Protein AF-A0AAD8IR56-F1 (afdb_monomer_lite)

Structure (mmCIF, N/CA/C/O backbone):
data_AF-A0AAD8IR56-F1
#
_entry.id   AF-A0AAD8IR56-F1
#
loop_
_atom_site.group_PDB
_atom_site.id
_atom_site.type_symbol
_atom_site.label_atom_id
_atom_site.label_alt_id
_atom_site.label_comp_id
_atom_site.label_asym_id
_atom_site.label_entity_id
_atom_site.label_seq_id
_atom_site.pdbx_PDB_ins_code
_atom_site.Cartn_x
_atom_site.Cartn_y
_atom_site.Cartn_z
_atom_site.occupancy
_atom_site.B_iso_or_equiv
_atom_site.auth_seq_id
_atom_site.auth_comp_id
_atom_site.auth_asym_id
_atom_site.auth_atom_id
_atom_site.pdbx_PDB_model_num
ATOM 1 N N . MET A 1 1 ? 1.963 -25.460 25.542 1.00 40.41 1 MET A N 1
ATOM 2 C CA . MET A 1 1 ? 1.716 -24.832 24.229 1.00 40.41 1 MET A CA 1
ATOM 3 C C . MET A 1 1 ? 2.518 -23.544 24.230 1.00 40.41 1 MET A C 1
ATOM 5 O O . MET A 1 1 ? 2.158 -22.654 24.985 1.00 40.41 1 MET A O 1
ATOM 9 N N . SER A 1 2 ? 3.663 -23.485 23.545 1.00 40.28 2 SER A N 1
ATOM 10 C CA . SER A 1 2 ? 4.411 -22.226 23.444 1.00 40.28 2 SER A CA 1
ATOM 11 C C . SER A 1 2 ? 3.593 -21.286 22.565 1.00 40.28 2 SER A C 1
ATOM 13 O O . SER A 1 2 ? 3.341 -21.616 21.403 1.00 40.28 2 SER A O 1
ATOM 15 N N . GLY A 1 3 ? 3.114 -20.176 23.127 1.00 49.88 3 GLY A N 1
ATOM 16 C CA . GLY A 1 3 ? 2.506 -19.115 22.330 1.00 49.88 3 GLY A CA 1
ATOM 17 C C . GLY A 1 3 ? 3.502 -18.714 21.249 1.00 49.88 3 GLY A C 1
ATOM 18 O O . GLY A 1 3 ? 4.671 -18.488 21.554 1.00 49.88 3 GLY A O 1
ATOM 19 N N . LYS A 1 4 ? 3.083 -18.741 19.982 1.00 56.12 4 LYS A N 1
ATOM 20 C CA . LYS A 1 4 ? 3.907 -18.192 18.907 1.00 56.12 4 LYS A CA 1
ATOM 21 C C . LYS A 1 4 ? 4.042 -16.701 19.182 1.00 56.12 4 LYS A C 1
ATOM 23 O O . LYS A 1 4 ? 3.036 -16.002 19.200 1.00 56.12 4 LYS A O 1
ATOM 28 N N . GLU A 1 5 ? 5.270 -16.266 19.417 1.00 62.72 5 GLU A N 1
ATOM 29 C CA . GLU A 1 5 ? 5.626 -14.856 19.466 1.00 62.72 5 GLU A CA 1
ATOM 30 C C . GLU A 1 5 ? 5.229 -14.227 18.122 1.00 62.72 5 GLU A C 1
ATOM 32 O O . GLU A 1 5 ? 5.623 -14.715 17.057 1.00 62.72 5 GLU A O 1
ATOM 37 N N . SER A 1 6 ? 4.372 -13.211 18.173 1.00 75.12 6 SER A N 1
ATOM 38 C CA . SER A 1 6 ? 3.959 -12.442 17.002 1.00 75.12 6 SER A CA 1
ATOM 39 C C . SER A 1 6 ? 4.796 -11.173 16.960 1.00 75.12 6 SER A C 1
ATOM 41 O O . SER A 1 6 ? 4.936 -10.489 17.976 1.00 75.12 6 SER A O 1
ATOM 43 N N . ARG A 1 7 ? 5.376 -10.876 15.795 1.00 82.62 7 ARG A N 1
ATOM 44 C CA . ARG A 1 7 ? 6.194 -9.683 15.575 1.00 82.62 7 ARG A CA 1
ATOM 45 C C . ARG A 1 7 ? 5.667 -8.921 14.376 1.00 82.62 7 ARG A C 1
ATOM 47 O O . ARG A 1 7 ? 5.512 -9.500 13.305 1.00 82.62 7 ARG A O 1
ATOM 54 N N . ILE A 1 8 ? 5.416 -7.632 14.561 1.00 86.88 8 ILE A N 1
ATOM 55 C CA . ILE A 1 8 ? 5.061 -6.710 13.480 1.00 86.88 8 ILE A CA 1
ATOM 56 C C . ILE A 1 8 ? 6.217 -5.735 13.325 1.00 86.88 8 ILE A C 1
ATOM 58 O O . ILE A 1 8 ? 6.676 -5.165 14.312 1.00 86.88 8 ILE A O 1
ATOM 62 N N . ARG A 1 9 ? 6.690 -5.536 12.096 1.00 88.06 9 ARG A N 1
ATOM 63 C CA . ARG A 1 9 ? 7.788 -4.613 11.806 1.00 88.06 9 ARG A CA 1
ATOM 64 C C . ARG A 1 9 ? 7.308 -3.508 10.888 1.00 88.06 9 ARG A C 1
ATOM 66 O O . ARG A 1 9 ? 6.635 -3.772 9.897 1.00 88.06 9 ARG A O 1
ATOM 73 N N . ILE A 1 10 ? 7.693 -2.280 11.191 1.00 88.19 10 ILE A N 1
ATOM 74 C CA . ILE A 1 10 ? 7.470 -1.122 10.330 1.00 88.19 10 ILE A CA 1
ATOM 75 C C . ILE A 1 10 ? 8.830 -0.518 10.014 1.00 88.19 10 ILE A C 1
ATOM 77 O O . ILE A 1 10 ? 9.585 -0.181 10.925 1.00 88.19 10 ILE A O 1
ATOM 81 N N . VAL A 1 11 ? 9.147 -0.388 8.730 1.00 88.56 11 VAL A N 1
ATOM 82 C CA . VAL A 1 11 ? 10.313 0.367 8.272 1.00 88.56 11 VAL A CA 1
ATOM 83 C C . VAL A 1 11 ? 9.907 1.804 8.055 1.00 88.56 11 VAL A C 1
ATOM 85 O O . VAL A 1 11 ? 8.899 2.096 7.417 1.00 88.56 11 VAL A O 1
ATOM 88 N N . ILE A 1 12 ? 10.735 2.689 8.578 1.00 87.56 12 ILE A N 1
ATOM 89 C CA . ILE A 1 12 ? 10.621 4.124 8.437 1.00 87.56 12 ILE A CA 1
ATOM 90 C C . ILE A 1 12 ? 11.802 4.575 7.590 1.00 87.56 12 ILE A C 1
ATOM 92 O O . ILE A 1 12 ? 12.955 4.371 7.982 1.00 87.56 12 ILE A O 1
ATOM 96 N N . ARG A 1 13 ? 11.517 5.167 6.434 1.00 86.12 13 ARG A N 1
ATOM 97 C CA . ARG A 1 13 ? 12.510 5.843 5.598 1.00 86.12 13 ARG A CA 1
ATOM 98 C C . ARG A 1 13 ? 12.598 7.291 6.049 1.00 86.12 13 ARG A C 1
ATOM 100 O O . ARG A 1 13 ? 11.575 7.964 6.089 1.00 86.12 13 ARG A O 1
ATOM 107 N N . THR A 1 14 ? 13.800 7.763 6.353 1.00 82.06 14 THR A N 1
ATOM 108 C CA . THR A 1 14 ? 14.057 9.167 6.689 1.00 82.06 14 THR A CA 1
ATOM 109 C C . THR A 1 14 ? 15.030 9.775 5.697 1.00 82.06 14 THR A C 1
ATOM 111 O O . THR A 1 14 ? 16.047 9.166 5.353 1.00 82.06 14 THR A O 1
ATOM 114 N N . GLU A 1 15 ? 14.720 10.975 5.220 1.00 79.12 15 GLU A N 1
ATOM 115 C CA . GLU A 1 15 ? 15.614 11.739 4.350 1.00 79.12 15 GLU A CA 1
ATOM 116 C C . GLU A 1 15 ? 16.591 12.585 5.179 1.00 79.12 15 GLU A C 1
ATOM 118 O O . GLU A 1 15 ? 16.172 13.352 6.050 1.00 79.12 15 GLU A O 1
ATOM 123 N N . HIS A 1 16 ? 17.887 12.452 4.885 1.00 73.19 16 HIS A N 1
ATOM 124 C CA . HIS A 1 16 ? 18.973 13.265 5.436 1.00 73.19 16 HIS A CA 1
ATOM 125 C C . HIS A 1 16 ? 19.695 14.060 4.340 1.00 73.19 16 HIS A C 1
ATOM 127 O O . HIS A 1 16 ? 19.638 13.689 3.164 1.00 73.19 16 HIS A O 1
ATOM 133 N N . ASP A 1 17 ? 20.394 15.115 4.784 1.00 64.81 17 ASP A N 1
ATOM 134 C CA . ASP A 1 17 ? 21.061 16.160 3.997 1.00 64.81 17 ASP A CA 1
ATOM 135 C C . ASP A 1 17 ? 21.668 15.718 2.659 1.00 64.81 17 ASP A C 1
ATOM 137 O O . ASP A 1 17 ? 22.257 14.639 2.515 1.00 64.81 17 ASP A O 1
ATOM 141 N N . GLU A 1 18 ? 21.587 16.642 1.702 1.00 61.00 18 GLU A N 1
ATOM 142 C CA . GLU A 1 18 ? 22.153 16.519 0.368 1.00 61.00 18 GLU A CA 1
ATOM 143 C C . GLU A 1 18 ? 23.671 16.310 0.426 1.00 61.00 18 GLU A C 1
ATOM 145 O O . GLU A 1 18 ? 24.446 17.146 0.894 1.00 61.00 18 GLU A O 1
ATOM 150 N N . VAL A 1 19 ? 24.123 15.167 -0.082 1.00 61.62 19 VAL A N 1
ATOM 151 C CA . VAL A 1 19 ? 25.541 14.916 -0.310 1.00 61.62 19 VAL A CA 1
ATOM 152 C C . VAL A 1 19 ? 25.908 1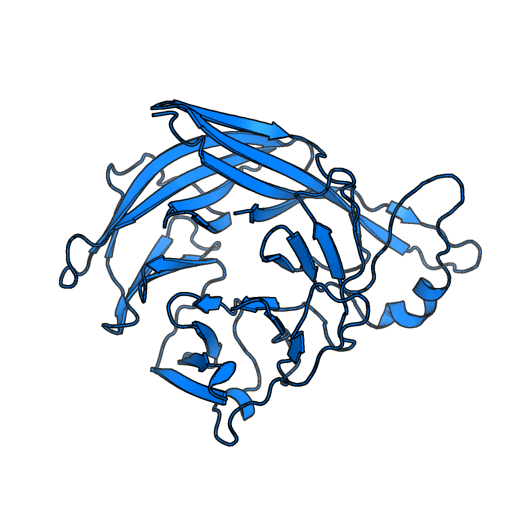5.576 -1.635 1.00 61.62 19 VAL A C 1
ATOM 154 O O . VAL A 1 19 ? 25.672 15.002 -2.699 1.00 61.62 19 VAL A O 1
ATOM 157 N N . GLU A 1 20 ? 26.493 16.774 -1.577 1.00 57.41 20 GLU A N 1
ATOM 158 C CA . GLU A 1 20 ? 27.114 17.390 -2.751 1.00 57.41 20 GLU A CA 1
ATOM 159 C C . GLU A 1 20 ? 28.309 16.536 -3.198 1.00 57.41 20 GLU A C 1
ATOM 161 O O . GLU A 1 20 ? 29.250 16.284 -2.433 1.00 57.41 20 GLU A O 1
ATOM 166 N N . ARG A 1 21 ? 28.298 16.096 -4.459 1.00 60.19 21 ARG A N 1
ATOM 167 C CA . ARG A 1 21 ? 29.466 15.480 -5.091 1.00 60.19 21 ARG A CA 1
ATOM 168 C C . ARG A 1 21 ? 29.919 16.330 -6.270 1.00 60.19 21 ARG A C 1
ATOM 170 O O . ARG A 1 21 ? 29.157 16.564 -7.205 1.00 60.19 21 ARG A O 1
ATOM 177 N N . HIS A 1 22 ? 31.176 16.758 -6.212 1.00 52.16 22 HIS A N 1
ATOM 178 C CA . HIS A 1 22 ? 31.893 17.296 -7.360 1.00 52.16 22 HIS A CA 1
ATOM 179 C C . HIS A 1 22 ? 32.464 16.126 -8.160 1.00 52.16 22 HIS A C 1
ATOM 181 O O . HIS A 1 22 ? 33.214 15.314 -7.613 1.00 52.16 22 HIS A O 1
ATOM 187 N N . ASP A 1 23 ? 32.085 16.022 -9.429 1.00 55.09 23 ASP A N 1
ATOM 188 C CA . ASP A 1 23 ? 32.802 15.173 -10.373 1.00 55.09 23 ASP A CA 1
ATOM 189 C C . ASP A 1 23 ? 34.013 15.956 -10.896 1.00 55.09 23 ASP A C 1
ATOM 191 O O . ASP A 1 23 ? 33.913 17.143 -11.194 1.00 55.09 23 ASP A O 1
ATOM 195 N N . GLU A 1 24 ? 35.172 15.301 -10.979 1.00 51.94 24 GLU A N 1
ATOM 196 C CA . GLU A 1 24 ? 36.441 15.946 -11.362 1.00 51.94 24 GLU A CA 1
ATOM 197 C C . GLU A 1 24 ? 36.443 16.464 -12.817 1.00 51.94 24 GLU A C 1
ATOM 199 O O . GLU A 1 24 ? 37.258 17.321 -13.150 1.00 51.94 24 GLU A O 1
ATOM 204 N N . ASP A 1 25 ? 35.494 16.007 -13.645 1.00 54.00 25 ASP A N 1
ATOM 205 C CA . ASP A 1 25 ? 35.391 16.306 -15.082 1.00 54.00 25 ASP A CA 1
ATOM 206 C C . ASP A 1 25 ? 34.089 17.041 -15.484 1.00 54.00 25 ASP A C 1
ATOM 208 O O . ASP A 1 25 ? 33.863 17.294 -16.669 1.00 54.00 25 ASP A O 1
ATOM 212 N N . ASP A 1 26 ? 33.208 17.373 -14.534 1.00 54.62 26 ASP A N 1
ATOM 213 C CA . ASP A 1 26 ? 31.877 17.938 -14.801 1.00 54.62 26 ASP A CA 1
ATOM 214 C C . ASP A 1 26 ? 31.599 19.080 -13.806 1.00 54.62 26 ASP A C 1
ATOM 216 O O . ASP A 1 26 ? 31.452 18.851 -12.606 1.00 54.62 26 ASP A O 1
ATOM 220 N N . GLU A 1 27 ? 31.541 20.328 -14.292 1.00 54.06 27 GLU A N 1
ATOM 221 C CA . GLU A 1 27 ? 31.259 21.517 -13.464 1.00 54.06 27 GLU A CA 1
ATOM 222 C C . GLU A 1 27 ? 29.846 21.494 -12.842 1.00 54.06 27 GLU A C 1
ATOM 224 O O . GLU A 1 27 ? 29.519 22.345 -12.008 1.00 54.06 27 GLU A O 1
ATOM 229 N N . SER A 1 28 ? 28.991 20.531 -13.212 1.00 57.22 28 SER A N 1
ATOM 230 C CA . SER A 1 28 ? 27.668 20.385 -12.613 1.00 57.22 28 SER A CA 1
ATOM 231 C C . SER A 1 28 ? 27.735 19.741 -11.221 1.00 57.22 28 SER A C 1
ATOM 233 O O . SER A 1 28 ? 28.135 18.590 -11.038 1.00 57.22 28 SER A O 1
ATOM 235 N N . LYS A 1 29 ? 27.293 20.494 -10.205 1.00 59.38 29 LYS A N 1
ATOM 236 C CA . LYS A 1 29 ? 27.032 19.956 -8.865 1.00 59.38 29 LYS A CA 1
ATOM 237 C C . LYS A 1 29 ? 25.971 18.858 -8.951 1.00 59.38 29 LYS A C 1
ATOM 239 O O . LYS A 1 29 ? 24.898 19.071 -9.517 1.00 59.38 29 LYS A O 1
ATOM 244 N N . LYS A 1 30 ? 26.265 17.686 -8.382 1.00 63.31 30 LYS A N 1
ATOM 245 C CA . LYS A 1 30 ? 25.303 16.583 -8.257 1.00 63.31 30 LYS A CA 1
ATOM 246 C C . LYS A 1 30 ? 24.891 16.456 -6.796 1.00 63.31 30 LYS A C 1
ATOM 248 O O . LYS A 1 30 ? 25.713 16.113 -5.950 1.00 63.31 30 LYS A O 1
ATOM 253 N N . GLU A 1 31 ? 23.622 16.737 -6.532 1.00 66.06 31 GLU A N 1
ATOM 254 C CA . GLU A 1 31 ? 22.983 16.568 -5.227 1.00 66.06 31 GLU A CA 1
ATOM 255 C C . GLU A 1 31 ? 22.433 15.142 -5.109 1.00 66.06 31 GLU A C 1
ATOM 257 O O . GLU A 1 31 ? 21.806 14.613 -6.034 1.00 66.06 31 GLU A O 1
ATOM 262 N N . PHE A 1 32 ? 22.708 14.495 -3.978 1.00 70.25 32 PHE A N 1
ATOM 263 C CA . PHE A 1 32 ? 22.186 13.172 -3.648 1.00 70.25 32 PHE A CA 1
ATOM 264 C C . PHE A 1 32 ? 21.499 13.213 -2.294 1.00 70.25 32 PHE A C 1
ATOM 266 O O . PHE A 1 32 ? 22.079 13.693 -1.326 1.00 70.25 32 PHE A O 1
ATOM 273 N N . ARG A 1 33 ? 20.320 12.608 -2.200 1.00 73.50 33 ARG A N 1
ATOM 274 C CA . ARG A 1 33 ? 19.626 12.381 -0.934 1.00 73.50 33 ARG A CA 1
ATOM 275 C C . ARG A 1 33 ? 20.119 11.088 -0.308 1.00 73.50 33 ARG A C 1
ATOM 277 O O . ARG A 1 33 ? 20.229 10.059 -0.991 1.00 73.50 33 ARG A O 1
ATOM 284 N N . ARG A 1 34 ? 20.418 11.130 0.990 1.00 77.56 34 ARG A N 1
ATOM 285 C CA . ARG A 1 34 ? 20.718 9.930 1.772 1.00 77.56 34 ARG A CA 1
ATOM 286 C C . ARG A 1 34 ? 19.476 9.506 2.533 1.00 77.56 34 ARG A C 1
ATOM 288 O O . ARG A 1 34 ? 19.013 10.225 3.410 1.00 77.56 34 ARG A O 1
ATOM 295 N N . TYR A 1 35 ? 19.004 8.303 2.240 1.00 80.75 35 TYR A N 1
ATOM 296 C CA . TYR A 1 35 ? 17.926 7.683 2.989 1.00 80.75 35 TYR A CA 1
ATOM 297 C C . TYR A 1 35 ? 18.487 6.778 4.080 1.00 80.75 35 TYR A C 1
ATOM 299 O O . TYR A 1 35 ? 19.279 5.863 3.814 1.00 80.75 35 TYR A O 1
ATOM 307 N N . GLU A 1 36 ? 18.062 7.054 5.304 1.00 84.88 36 GLU A N 1
ATOM 308 C CA . GLU A 1 36 ? 18.263 6.211 6.474 1.00 84.88 36 GLU A CA 1
ATOM 309 C C . GLU A 1 36 ? 17.001 5.392 6.737 1.00 84.88 36 GLU A C 1
ATOM 311 O O . GLU A 1 36 ? 15.886 5.797 6.405 1.00 84.88 36 GLU A O 1
ATOM 316 N N . PHE A 1 37 ? 17.191 4.196 7.286 1.00 86.75 37 PHE A N 1
ATOM 317 C CA . PHE A 1 37 ? 16.110 3.247 7.506 1.00 86.75 37 PHE A CA 1
ATOM 318 C C . PHE A 1 37 ? 16.106 2.824 8.963 1.00 86.75 37 PHE A C 1
ATOM 320 O O . PHE A 1 37 ? 17.066 2.228 9.465 1.00 86.75 37 PHE A O 1
ATOM 327 N N . HIS A 1 38 ? 14.996 3.103 9.626 1.00 88.25 38 HIS A N 1
ATOM 328 C CA . HIS A 1 38 ? 14.749 2.703 11.003 1.00 88.25 38 HIS A CA 1
ATOM 329 C C . HIS A 1 38 ? 13.676 1.626 11.007 1.00 88.25 38 HIS A C 1
ATOM 331 O O . HIS A 1 38 ? 12.787 1.631 10.161 1.00 88.25 38 HIS A O 1
ATOM 337 N N . MET A 1 39 ? 13.758 0.693 11.943 1.00 89.31 39 MET A N 1
ATOM 338 C CA . MET A 1 39 ? 12.742 -0.339 12.116 1.00 89.31 39 MET A CA 1
ATOM 339 C C . MET A 1 39 ? 12.092 -0.178 13.479 1.00 89.31 39 MET A C 1
ATOM 341 O O . MET A 1 39 ? 12.784 -0.107 14.492 1.00 89.31 39 MET A O 1
ATOM 345 N N . VAL A 1 40 ? 10.767 -0.156 13.496 1.00 89.31 40 VAL A N 1
ATOM 346 C CA . VAL A 1 40 ? 9.965 -0.287 14.708 1.00 89.31 40 VAL A CA 1
ATOM 347 C C . VAL A 1 40 ? 9.436 -1.713 14.756 1.00 89.31 40 VAL A C 1
ATOM 349 O O . VAL A 1 40 ? 8.720 -2.131 13.846 1.00 89.31 40 VAL A O 1
ATOM 352 N N . GLU A 1 41 ? 9.824 -2.471 15.778 1.00 89.50 41 GLU A N 1
ATOM 353 C CA . GLU A 1 41 ? 9.345 -3.833 16.025 1.00 89.50 41 GLU A CA 1
ATOM 354 C C . GLU A 1 41 ? 8.353 -3.815 17.195 1.00 89.50 41 GLU A C 1
ATOM 356 O O . GLU A 1 41 ? 8.692 -3.374 18.291 1.00 89.50 41 GLU A O 1
ATOM 361 N N . PHE A 1 42 ? 7.133 -4.297 16.956 1.00 88.38 42 PHE A N 1
ATOM 362 C CA . PHE A 1 42 ? 6.140 -4.580 17.991 1.00 88.38 42 PHE A CA 1
ATOM 363 C C . PHE A 1 42 ? 6.196 -6.068 18.317 1.00 88.38 42 PHE A C 1
ATOM 365 O O . PHE A 1 42 ? 5.945 -6.901 17.436 1.00 88.38 42 PHE A O 1
ATOM 372 N N . LYS A 1 43 ? 6.524 -6.399 19.565 1.00 87.19 43 LYS A N 1
ATOM 373 C CA . LYS A 1 43 ? 6.555 -7.769 20.086 1.00 87.19 43 LYS A CA 1
ATOM 374 C C . LYS A 1 43 ? 5.367 -7.985 21.007 1.00 87.19 43 LYS A C 1
ATOM 376 O O . LYS A 1 43 ? 5.197 -7.251 21.978 1.00 87.19 43 LYS A O 1
ATOM 381 N N . GLU A 1 44 ? 4.565 -9.002 20.717 1.00 82.94 44 GLU A N 1
ATOM 382 C CA . GLU A 1 44 ? 3.486 -9.433 21.607 1.00 82.94 44 GLU A CA 1
ATOM 383 C C . GLU A 1 44 ? 3.971 -10.590 22.497 1.00 82.94 44 GLU A C 1
ATOM 385 O O . GLU A 1 44 ? 4.191 -11.709 22.024 1.00 82.94 44 GLU A O 1
ATOM 390 N N . GLU A 1 45 ? 4.092 -10.333 23.802 1.00 77.00 45 GLU A N 1
ATOM 391 C CA . GLU A 1 45 ? 4.375 -11.332 24.837 1.00 77.00 45 GLU A CA 1
ATOM 392 C C . GLU A 1 45 ? 3.185 -11.445 25.806 1.00 77.00 45 GLU A C 1
ATOM 394 O O . GLU A 1 45 ? 3.074 -10.751 26.821 1.00 77.00 45 GLU A O 1
ATOM 399 N N . GLY A 1 46 ? 2.256 -12.350 25.487 1.00 77.44 46 GLY A N 1
ATOM 400 C CA . GLY A 1 46 ? 1.028 -12.529 26.264 1.00 77.44 46 GLY A CA 1
ATOM 401 C C . GLY A 1 46 ? 0.084 -11.336 26.106 1.00 77.44 46 GLY A C 1
ATOM 402 O O . GLY A 1 46 ? -0.432 -11.107 25.019 1.00 77.44 46 GLY A O 1
ATOM 403 N N . GLU A 1 47 ? -0.161 -10.602 27.194 1.00 72.56 47 GLU A N 1
ATOM 404 C CA . GLU A 1 47 ? -0.984 -9.378 27.195 1.00 72.56 47 GLU A CA 1
ATOM 405 C C . GLU A 1 47 ? -0.147 -8.093 27.074 1.00 72.56 47 GLU A C 1
ATOM 407 O O . GLU A 1 47 ? -0.701 -6.994 27.073 1.00 72.56 47 GLU A O 1
ATOM 412 N N . ARG A 1 48 ? 1.186 -8.204 27.007 1.00 76.62 48 ARG A N 1
ATOM 413 C CA . ARG A 1 48 ? 2.078 -7.053 26.853 1.00 76.62 48 ARG A CA 1
ATOM 414 C C . ARG A 1 48 ? 2.518 -6.919 25.405 1.00 76.62 48 ARG A C 1
ATOM 416 O O . ARG A 1 48 ? 2.913 -7.897 24.778 1.00 76.62 48 ARG A O 1
ATOM 423 N N . GLU A 1 49 ? 2.469 -5.690 24.910 1.00 84.50 49 GLU A N 1
ATOM 424 C CA . GLU A 1 49 ? 3.068 -5.305 23.640 1.00 84.50 49 GLU A CA 1
ATOM 425 C C . GLU A 1 49 ? 4.255 -4.390 23.942 1.00 84.50 49 GLU A C 1
ATOM 427 O O . GLU A 1 49 ? 4.088 -3.331 24.551 1.00 84.50 49 GLU A O 1
ATOM 432 N N . GLU A 1 50 ? 5.451 -4.818 23.555 1.00 87.38 50 GLU A N 1
ATOM 433 C CA . GLU A 1 50 ? 6.669 -4.017 23.660 1.00 87.38 50 GLU A CA 1
ATOM 434 C C . GLU A 1 50 ? 7.030 -3.458 22.285 1.00 87.38 50 GLU A C 1
ATOM 436 O O . GLU A 1 50 ? 6.959 -4.164 21.278 1.00 87.38 50 GLU A O 1
ATOM 441 N N . MET A 1 51 ? 7.409 -2.179 22.245 1.00 89.50 51 MET A N 1
ATOM 442 C CA . MET A 1 51 ? 7.874 -1.518 21.031 1.00 89.50 51 MET A CA 1
ATOM 443 C C . MET A 1 51 ? 9.372 -1.233 21.137 1.00 89.50 51 MET A C 1
ATOM 445 O O . MET A 1 51 ? 9.821 -0.528 22.043 1.00 89.50 51 MET A O 1
ATOM 449 N N . GLU A 1 52 ? 10.138 -1.726 20.170 1.00 90.56 52 GLU A N 1
ATOM 450 C CA . GLU A 1 52 ? 11.571 -1.474 20.047 1.00 90.56 52 GLU A CA 1
ATOM 451 C C . GLU A 1 52 ? 11.873 -0.671 18.780 1.00 90.56 52 GLU A C 1
ATOM 453 O O . GLU A 1 52 ? 11.383 -0.981 17.695 1.00 90.56 52 GLU A O 1
ATOM 458 N N . LEU A 1 53 ? 12.711 0.364 18.913 1.00 89.44 53 LEU A N 1
ATOM 459 C CA . LEU A 1 53 ? 13.236 1.127 17.783 1.00 89.44 53 LEU A CA 1
ATOM 460 C C . LEU A 1 53 ? 14.677 0.705 17.486 1.00 89.44 53 LEU A C 1
ATOM 462 O O . LEU A 1 53 ? 15.581 0.905 18.301 1.00 89.44 53 LEU A O 1
ATOM 466 N N . HIS A 1 54 ? 14.909 0.244 16.265 1.00 89.06 54 HIS A N 1
ATOM 467 C CA . HIS A 1 54 ? 16.229 -0.033 15.718 1.00 89.06 54 HIS A CA 1
ATOM 468 C C . HIS A 1 54 ? 16.598 1.069 14.724 1.00 89.06 54 HIS A C 1
ATOM 470 O O . HIS A 1 54 ? 16.108 1.098 13.593 1.00 89.06 54 HIS A O 1
ATOM 476 N N . LYS A 1 55 ? 17.454 2.000 15.154 1.00 85.50 55 LYS A N 1
ATOM 477 C CA . LYS A 1 55 ? 17.922 3.099 14.301 1.00 85.50 55 LYS A CA 1
ATOM 478 C C . LYS A 1 55 ? 18.952 2.610 13.296 1.00 85.50 55 LYS A C 1
ATOM 480 O O . LYS A 1 55 ? 19.833 1.838 13.675 1.00 85.50 55 LYS A O 1
ATOM 485 N N . ASN A 1 56 ? 18.885 3.112 12.063 1.00 82.62 56 ASN A N 1
ATOM 486 C CA . ASN A 1 56 ? 19.857 2.793 11.009 1.00 82.62 56 ASN A CA 1
ATOM 487 C C . ASN A 1 56 ? 20.091 1.289 10.857 1.00 82.62 56 ASN A C 1
ATOM 489 O O . ASN A 1 56 ? 21.219 0.815 10.722 1.00 82.62 56 ASN A O 1
ATOM 493 N N . TRP A 1 57 ? 18.992 0.541 10.942 1.00 82.19 57 TRP A N 1
ATOM 494 C CA . TRP A 1 57 ? 19.005 -0.912 11.004 1.00 82.19 57 TRP A CA 1
ATOM 495 C C . TRP A 1 57 ? 19.332 -1.551 9.650 1.00 82.19 57 TRP A C 1
ATOM 497 O O . TRP A 1 57 ? 19.858 -2.659 9.615 1.00 82.19 57 TRP A O 1
ATOM 507 N N . LEU A 1 58 ? 19.089 -0.839 8.544 1.00 81.88 58 LEU A N 1
ATOM 508 C CA . LEU A 1 58 ? 19.482 -1.266 7.200 1.00 81.88 58 LEU A CA 1
ATOM 509 C C . LEU A 1 58 ? 20.587 -0.371 6.633 1.00 81.88 58 LEU A C 1
ATOM 511 O O . LEU A 1 58 ? 20.685 0.805 6.999 1.00 81.88 58 LEU A O 1
ATOM 515 N N . PRO A 1 59 ? 21.400 -0.890 5.693 1.00 80.88 59 PRO A N 1
ATOM 516 C CA . PRO A 1 59 ? 22.358 -0.068 4.970 1.00 80.88 59 PRO A CA 1
ATOM 517 C C . PRO A 1 59 ? 21.664 1.152 4.334 1.00 80.88 59 PRO A C 1
ATOM 519 O O . PRO A 1 59 ? 20.597 0.985 3.737 1.00 80.88 59 PRO A O 1
ATOM 522 N N . PRO A 1 60 ? 22.253 2.359 4.401 1.00 78.00 60 PRO A N 1
ATOM 523 C CA . PRO A 1 60 ? 21.648 3.544 3.809 1.00 78.00 60 PRO A CA 1
ATOM 524 C C . PRO A 1 60 ? 21.616 3.441 2.282 1.00 78.00 60 PRO A C 1
ATOM 526 O O . PRO A 1 60 ? 22.482 2.806 1.665 1.00 78.00 60 PRO A O 1
ATOM 529 N N . LEU A 1 61 ? 20.641 4.112 1.677 1.00 76.25 61 LEU A N 1
ATOM 530 C CA . LEU A 1 61 ? 20.467 4.178 0.229 1.00 76.25 61 LEU A CA 1
ATOM 531 C C . LEU A 1 61 ? 20.721 5.609 -0.248 1.00 76.25 61 LEU A C 1
ATOM 533 O O . LEU A 1 61 ? 20.189 6.555 0.325 1.00 76.25 61 LEU A O 1
ATOM 537 N N . LEU A 1 62 ? 21.528 5.771 -1.297 1.00 71.94 62 LEU A N 1
ATOM 538 C CA . LEU A 1 62 ? 21.695 7.061 -1.968 1.00 71.94 62 LEU A CA 1
ATOM 539 C C . LEU A 1 62 ? 20.796 7.114 -3.203 1.00 71.94 62 LEU A C 1
ATOM 541 O O . LEU A 1 62 ? 20.878 6.225 -4.055 1.00 71.94 62 LEU A O 1
ATOM 545 N N . SER A 1 63 ? 19.987 8.168 -3.313 1.00 68.31 63 SER A N 1
ATOM 546 C CA . SER A 1 63 ? 19.177 8.461 -4.501 1.00 68.31 63 SER A CA 1
ATOM 547 C C . SER A 1 63 ? 19.454 9.866 -5.015 1.00 68.31 63 SER A C 1
ATOM 549 O O . SER A 1 63 ? 19.804 10.762 -4.253 1.00 68.31 63 SER A O 1
ATOM 551 N N . ARG A 1 64 ? 19.302 10.059 -6.325 1.00 61.56 64 ARG A N 1
ATOM 552 C CA . ARG A 1 64 ? 19.502 11.355 -6.989 1.00 61.56 64 ARG A CA 1
ATOM 553 C C . ARG A 1 64 ? 18.191 12.072 -7.316 1.00 61.56 64 ARG A C 1
ATOM 555 O O . ARG A 1 64 ? 18.193 13.280 -7.502 1.00 61.56 64 ARG A O 1
ATOM 562 N N . THR A 1 65 ? 17.080 11.354 -7.428 1.00 57.41 65 THR A N 1
ATOM 563 C CA . THR A 1 65 ? 15.804 11.918 -7.887 1.00 57.41 65 THR A CA 1
ATOM 564 C C . THR A 1 65 ? 14.651 11.315 -7.095 1.00 57.41 65 THR A C 1
ATOM 566 O O . THR A 1 65 ? 14.748 10.143 -6.750 1.00 57.41 65 THR A O 1
ATOM 569 N N . ALA A 1 66 ? 13.651 12.170 -6.818 1.00 57.00 66 ALA A N 1
ATOM 570 C CA . ALA A 1 66 ? 12.324 12.006 -6.194 1.00 57.00 66 ALA A CA 1
ATOM 571 C C . ALA A 1 66 ? 11.979 10.698 -5.454 1.00 57.00 66 ALA A C 1
ATOM 573 O O . ALA A 1 66 ? 12.361 9.597 -5.839 1.00 57.00 66 ALA A O 1
ATOM 574 N N . ASP A 1 67 ? 11.143 10.832 -4.429 1.00 64.06 67 ASP A N 1
ATOM 575 C CA . ASP A 1 67 ? 10.742 9.764 -3.518 1.00 64.06 67 ASP A CA 1
ATOM 576 C C . ASP A 1 67 ? 10.158 8.554 -4.268 1.00 64.06 67 ASP A C 1
ATOM 578 O O . ASP A 1 67 ? 9.039 8.562 -4.778 1.00 64.06 67 ASP A O 1
ATOM 582 N N . GLY A 1 68 ? 10.962 7.492 -4.390 1.00 72.12 68 GLY A N 1
ATOM 583 C CA . GLY A 1 68 ? 10.504 6.213 -4.931 1.00 72.12 68 GLY A CA 1
ATOM 584 C C . GLY A 1 68 ? 9.438 5.601 -4.022 1.00 72.12 68 GLY A C 1
ATOM 585 O O . GLY A 1 68 ? 9.444 5.833 -2.811 1.00 72.12 68 GLY A O 1
ATOM 586 N N . VAL A 1 69 ? 8.552 4.777 -4.573 1.00 80.56 69 VAL A N 1
ATOM 587 C CA . VAL A 1 69 ? 7.532 4.080 -3.782 1.00 80.56 69 VAL A CA 1
ATOM 588 C C . VAL A 1 69 ? 8.161 2.877 -3.092 1.00 80.56 69 VAL A C 1
ATOM 590 O O . VAL A 1 69 ? 8.879 2.091 -3.718 1.00 80.56 69 VAL A O 1
ATOM 593 N N . MET A 1 70 ? 7.885 2.749 -1.796 1.00 85.75 70 MET A N 1
ATOM 594 C CA . MET A 1 70 ? 8.358 1.664 -0.947 1.00 85.75 70 MET A CA 1
ATOM 595 C C . MET A 1 70 ? 7.215 0.674 -0.698 1.00 85.75 70 MET A C 1
ATOM 597 O O . MET A 1 70 ? 6.115 1.073 -0.331 1.00 85.75 70 MET A O 1
ATOM 601 N N . PHE A 1 71 ? 7.457 -0.617 -0.917 1.00 86.19 71 PHE A N 1
ATOM 602 C CA . PHE A 1 71 ? 6.478 -1.684 -0.670 1.00 86.19 71 PHE A CA 1
ATOM 603 C C . PHE A 1 71 ? 7.175 -2.977 -0.227 1.00 86.19 71 PHE A C 1
ATOM 605 O O . PHE A 1 71 ? 8.364 -3.192 -0.484 1.00 86.19 71 PHE A O 1
ATOM 612 N N . SER A 1 72 ? 6.431 -3.855 0.443 1.00 87.94 72 SER A N 1
ATOM 613 C CA . SER A 1 72 ? 6.879 -5.187 0.841 1.00 87.94 72 SER A CA 1
ATOM 614 C C . SER A 1 72 ? 6.299 -6.232 -0.109 1.00 87.94 72 SER A C 1
ATOM 616 O O . SER A 1 72 ? 5.161 -6.132 -0.571 1.00 87.94 72 SER A O 1
ATOM 618 N N . LEU A 1 73 ? 7.107 -7.237 -0.440 1.00 88.31 73 LEU A N 1
ATOM 619 C CA . LEU A 1 73 ? 6.661 -8.408 -1.183 1.00 88.31 73 LEU A CA 1
ATOM 620 C C . LEU A 1 73 ? 7.408 -9.637 -0.666 1.00 88.31 73 LEU A C 1
ATOM 622 O O . LEU A 1 73 ? 8.621 -9.787 -0.867 1.00 88.31 73 LEU A O 1
ATOM 626 N N . GLY A 1 74 ? 6.664 -10.521 -0.000 1.00 86.94 74 GLY A N 1
ATOM 627 C CA . GLY A 1 74 ? 7.240 -11.631 0.754 1.00 86.94 74 GLY A CA 1
ATOM 628 C C . GLY A 1 74 ? 8.255 -11.119 1.777 1.00 86.94 74 GLY A C 1
ATOM 629 O O . GLY A 1 74 ? 8.062 -10.081 2.398 1.00 86.94 74 GLY A O 1
ATOM 630 N N . GLU A 1 75 ? 9.388 -11.804 1.883 1.00 88.19 75 GLU A N 1
ATOM 631 C CA . GLU A 1 75 ? 10.468 -11.472 2.824 1.00 88.19 75 GLU A CA 1
ATOM 632 C C . GLU A 1 75 ? 11.375 -10.319 2.352 1.00 88.19 75 GLU A C 1
ATOM 634 O O . GLU A 1 75 ? 12.486 -10.139 2.855 1.00 88.19 75 GLU A O 1
ATOM 639 N N . SER A 1 76 ? 10.976 -9.577 1.318 1.00 89.81 76 SER A N 1
ATOM 640 C CA . SER A 1 76 ? 11.795 -8.520 0.727 1.00 89.81 76 SER A CA 1
ATOM 641 C C . SER A 1 76 ? 11.080 -7.179 0.734 1.00 89.81 76 SER A C 1
ATOM 643 O O . SER A 1 76 ? 9.884 -7.082 0.460 1.00 89.81 76 SER A O 1
ATOM 645 N N . MET A 1 77 ? 11.853 -6.133 0.999 1.00 90.12 77 MET A N 1
ATOM 646 C CA . MET A 1 77 ? 11.441 -4.750 0.803 1.00 90.12 77 MET A CA 1
ATOM 647 C C . MET A 1 77 ? 11.953 -4.265 -0.550 1.00 90.12 77 MET A C 1
ATOM 649 O O . MET A 1 77 ? 13.083 -4.569 -0.941 1.00 90.12 77 MET A O 1
ATOM 653 N N . PHE A 1 78 ? 11.129 -3.490 -1.243 1.00 88.19 78 PHE A N 1
ATOM 654 C CA . PHE A 1 78 ? 11.427 -2.894 -2.535 1.00 88.19 78 PHE A CA 1
ATOM 655 C C . PHE A 1 78 ? 11.242 -1.382 -2.464 1.00 88.19 78 PHE A C 1
ATOM 657 O O . PHE A 1 78 ? 10.333 -0.887 -1.801 1.00 88.19 78 PHE A O 1
ATOM 664 N N . ILE A 1 79 ? 12.090 -0.668 -3.194 1.00 84.94 79 ILE A N 1
ATOM 665 C CA . ILE A 1 79 ? 11.963 0.757 -3.485 1.00 84.94 79 ILE A CA 1
ATOM 666 C C . ILE A 1 79 ? 12.060 0.891 -5.000 1.00 84.94 79 ILE A C 1
ATOM 668 O O . ILE A 1 79 ? 13.062 0.477 -5.588 1.00 84.94 79 ILE A O 1
ATOM 672 N N . VAL A 1 80 ? 11.023 1.423 -5.642 1.00 81.62 80 VAL A N 1
ATOM 673 C CA . VAL A 1 80 ? 10.955 1.562 -7.106 1.00 81.62 80 VAL A CA 1
ATOM 674 C C . VAL A 1 80 ? 10.542 2.981 -7.482 1.00 81.62 80 VAL A C 1
ATOM 676 O O . VAL A 1 80 ? 9.623 3.544 -6.897 1.00 81.62 80 VAL A O 1
ATOM 679 N N . GLY A 1 81 ? 11.188 3.543 -8.498 1.00 75.06 81 GLY A N 1
ATOM 680 C CA . GLY A 1 81 ? 10.926 4.875 -9.033 1.00 75.06 81 GLY A CA 1
ATOM 681 C C . GLY A 1 81 ? 12.070 5.858 -8.790 1.00 75.06 81 GLY A C 1
ATOM 682 O O . GLY A 1 81 ? 13.184 5.470 -8.439 1.00 75.06 81 GLY A O 1
ATOM 683 N N . GLY A 1 82 ? 11.778 7.140 -9.029 1.00 62.41 82 GLY A N 1
ATOM 684 C CA . GLY A 1 82 ? 12.710 8.233 -8.767 1.00 62.41 82 GLY A CA 1
ATOM 685 C C . GLY A 1 82 ? 13.859 8.326 -9.767 1.00 62.41 82 GLY A C 1
ATOM 686 O O . GLY A 1 82 ? 14.998 8.466 -9.341 1.00 62.41 82 GLY A O 1
ATOM 687 N N . VAL A 1 83 ? 13.622 8.240 -11.085 1.00 57.44 83 VAL A N 1
ATOM 688 C CA . VAL A 1 83 ? 14.651 8.547 -12.106 1.00 57.44 83 VAL A CA 1
ATOM 689 C C . VAL A 1 83 ? 14.121 9.543 -13.133 1.00 57.44 83 VAL A C 1
ATOM 691 O O . VAL A 1 83 ? 13.103 9.292 -13.765 1.00 57.44 83 VAL A O 1
ATOM 694 N N . CYS A 1 84 ? 14.851 10.650 -13.307 1.00 51.25 84 CYS A N 1
ATOM 695 C CA . CYS A 1 84 ? 14.668 11.620 -14.387 1.00 51.25 84 CYS A CA 1
ATOM 696 C C . CYS A 1 84 ? 15.706 11.354 -15.493 1.00 51.25 84 CYS A C 1
ATOM 698 O O . CYS A 1 84 ? 16.906 11.241 -15.222 1.00 51.25 84 CYS A O 1
ATOM 700 N N . ASP A 1 85 ? 15.254 11.239 -16.742 1.00 45.78 85 ASP A N 1
ATOM 701 C CA . ASP A 1 85 ? 16.067 10.831 -17.901 1.00 45.78 85 ASP A CA 1
ATOM 702 C C . ASP A 1 85 ? 17.240 11.762 -18.239 1.00 45.78 85 ASP A C 1
ATOM 704 O O . ASP A 1 85 ? 18.167 11.349 -18.936 1.00 45.78 85 ASP A O 1
ATOM 708 N N . SER A 1 86 ? 17.285 12.976 -17.679 1.00 48.28 86 SER A N 1
ATOM 709 C CA . SER A 1 86 ? 18.412 13.911 -17.842 1.00 48.28 86 SER A CA 1
ATOM 710 C C . SER A 1 86 ? 19.740 13.401 -17.258 1.00 48.28 86 SER A C 1
ATOM 712 O O . SER A 1 86 ? 20.790 14.006 -17.454 1.00 48.28 86 SER A O 1
ATOM 714 N N . VAL A 1 87 ? 19.715 12.270 -16.551 1.00 49.88 87 VAL A N 1
ATOM 715 C CA . VAL A 1 87 ? 20.851 11.688 -15.826 1.00 49.88 87 VAL A CA 1
ATOM 716 C C . VAL A 1 87 ? 21.471 10.473 -16.547 1.00 49.88 87 VAL A C 1
ATOM 718 O O . VAL A 1 87 ? 22.480 9.918 -16.097 1.00 49.88 87 VAL A O 1
ATOM 721 N N . HIS A 1 88 ? 20.901 10.036 -17.677 1.00 44.94 88 HIS A N 1
ATOM 722 C CA . HIS A 1 88 ? 21.248 8.754 -18.305 1.00 44.94 88 HIS A CA 1
ATOM 723 C C . HIS A 1 88 ? 22.729 8.622 -18.714 1.00 44.94 88 HIS A C 1
ATOM 725 O O . HIS A 1 88 ? 23.268 7.515 -18.660 1.00 44.94 88 HIS A O 1
ATOM 731 N N . GLU A 1 89 ? 23.404 9.725 -19.047 1.00 46.06 89 GLU A N 1
ATOM 732 C CA . GLU A 1 89 ? 24.801 9.703 -19.509 1.00 46.06 89 GLU A CA 1
ATOM 733 C C . GLU A 1 89 ? 25.840 9.773 -18.376 1.00 46.06 89 GLU A C 1
ATOM 735 O O . GLU A 1 89 ? 26.932 9.230 -18.519 1.00 46.06 89 GLU A O 1
ATOM 740 N N . SER A 1 90 ? 25.511 10.337 -17.207 1.00 43.91 90 SER A N 1
ATOM 741 C CA . SER A 1 90 ? 26.503 10.572 -16.139 1.00 43.91 90 SER A CA 1
ATOM 742 C C . SER A 1 90 ? 26.612 9.452 -15.089 1.00 43.91 90 SER A C 1
ATOM 744 O O . SER A 1 90 ? 27.599 9.397 -14.358 1.00 43.91 90 SER A O 1
ATOM 746 N N . LEU A 1 91 ? 25.653 8.519 -15.005 1.00 43.12 91 LEU A N 1
ATOM 747 C CA . LEU A 1 91 ? 25.686 7.425 -14.012 1.00 43.12 91 LEU A CA 1
ATOM 748 C C . LEU A 1 91 ? 26.471 6.179 -14.449 1.00 43.12 91 LEU A C 1
ATOM 750 O O . LEU A 1 91 ? 26.867 5.397 -13.586 1.00 43.12 91 LEU A O 1
ATOM 754 N N . GLN A 1 92 ? 26.738 5.982 -15.747 1.00 44.06 92 GLN A N 1
ATOM 755 C CA . GLN A 1 92 ? 27.580 4.858 -16.201 1.00 44.06 92 GLN A CA 1
ATOM 756 C C . GLN A 1 92 ? 29.051 4.999 -15.752 1.00 44.06 92 GLN A C 1
ATOM 758 O O . GLN A 1 92 ? 29.808 4.031 -15.814 1.00 44.06 92 GLN A O 1
ATOM 763 N N . LEU A 1 93 ? 29.447 6.178 -15.256 1.00 40.53 93 LEU A N 1
ATOM 764 C CA . LEU A 1 93 ? 30.822 6.521 -14.881 1.00 40.53 93 LEU A CA 1
ATOM 765 C C . LEU A 1 93 ? 31.113 6.458 -13.373 1.00 40.53 93 LEU A C 1
ATOM 767 O O . LEU A 1 93 ? 32.279 6.481 -12.978 1.00 40.53 93 LEU A O 1
ATOM 771 N N . LEU A 1 94 ? 30.106 6.303 -12.509 1.00 44.38 94 LEU A N 1
ATOM 772 C CA . LEU A 1 94 ? 30.323 6.241 -11.060 1.00 44.38 94 LEU A CA 1
ATOM 773 C C . LEU A 1 94 ? 30.751 4.833 -10.620 1.00 44.38 94 LEU A C 1
ATOM 775 O O . LEU A 1 94 ? 29.994 4.088 -9.997 1.00 44.38 94 LEU A O 1
ATOM 779 N N . LYS A 1 95 ? 32.012 4.471 -10.880 1.00 40.56 95 LYS A N 1
ATOM 780 C CA . LYS A 1 95 ? 32.679 3.460 -10.048 1.00 40.56 95 LYS A CA 1
ATOM 781 C C . LYS A 1 95 ? 32.711 4.002 -8.609 1.00 40.56 95 LYS A C 1
ATOM 783 O O . LYS A 1 95 ? 33.141 5.142 -8.412 1.00 40.56 95 LYS A O 1
ATOM 788 N N . PRO A 1 96 ? 32.253 3.252 -7.590 1.00 43.62 96 PRO A N 1
ATOM 789 C CA . PRO A 1 96 ? 32.371 3.719 -6.216 1.00 43.62 96 PRO A CA 1
ATOM 790 C C . PRO A 1 96 ? 33.859 3.943 -5.886 1.00 43.62 96 PRO A C 1
ATOM 792 O O . PRO A 1 96 ? 34.692 3.116 -6.269 1.00 43.62 96 PRO A O 1
ATOM 795 N N . PRO A 1 97 ? 34.221 5.046 -5.204 1.00 39.88 97 PRO A N 1
ATOM 796 C CA . PRO A 1 97 ? 35.595 5.263 -4.777 1.00 39.88 97 PRO A CA 1
ATOM 797 C C . PRO A 1 97 ? 36.031 4.126 -3.833 1.00 39.88 97 PRO A C 1
ATOM 799 O O . PRO A 1 97 ? 35.221 3.646 -3.035 1.00 39.88 97 PRO A O 1
ATOM 802 N N . PRO A 1 98 ? 37.310 3.707 -3.863 1.00 41.59 98 PRO A N 1
ATOM 803 C CA . PRO A 1 98 ? 37.801 2.521 -3.151 1.00 41.59 98 PRO A CA 1
ATOM 804 C C . PRO A 1 98 ? 37.696 2.600 -1.616 1.00 41.59 98 PRO A C 1
ATOM 806 O O . PRO A 1 98 ? 37.929 1.604 -0.934 1.00 41.59 98 PRO A O 1
ATOM 809 N N . HIS A 1 99 ? 37.322 3.757 -1.056 1.00 40.38 99 HIS A N 1
ATOM 810 C CA . HIS A 1 99 ? 37.382 4.023 0.382 1.00 40.38 99 HIS A CA 1
ATOM 811 C C . HIS A 1 99 ? 36.036 4.289 1.073 1.00 40.38 99 HIS A C 1
ATOM 813 O O . HIS A 1 99 ? 36.021 4.438 2.293 1.00 40.38 99 HIS A O 1
ATOM 819 N N . ARG A 1 100 ? 34.897 4.281 0.363 1.00 46.28 100 ARG A N 1
ATOM 820 C CA . ARG A 1 100 ? 33.562 4.304 0.997 1.00 46.28 100 ARG A CA 1
ATOM 821 C C . ARG A 1 100 ? 32.570 3.431 0.226 1.00 46.28 100 ARG A C 1
ATOM 823 O O . ARG A 1 100 ? 32.272 3.693 -0.935 1.00 46.28 100 ARG A O 1
ATOM 830 N N . ARG A 1 101 ? 32.052 2.386 0.883 1.00 51.44 101 ARG A N 1
ATOM 831 C CA . ARG A 1 101 ? 31.091 1.411 0.328 1.00 51.44 101 ARG A CA 1
ATOM 832 C C . ARG A 1 101 ? 29.667 1.986 0.252 1.00 51.44 101 ARG A C 1
ATOM 834 O O . ARG A 1 101 ? 28.754 1.431 0.851 1.00 51.44 101 ARG A O 1
ATOM 841 N N . HIS A 1 102 ? 29.464 3.099 -0.444 1.00 53.78 102 HIS A N 1
ATOM 842 C CA . HIS A 1 102 ? 28.107 3.560 -0.747 1.00 53.78 102 HIS A CA 1
ATOM 843 C C . HIS A 1 102 ? 27.610 2.845 -2.011 1.00 53.78 102 HIS A C 1
ATOM 845 O O . HIS A 1 102 ? 28.298 2.847 -3.033 1.00 53.78 102 HIS A O 1
ATOM 851 N N . LEU A 1 103 ? 26.459 2.175 -1.914 1.00 56.50 103 LEU A N 1
ATOM 852 C CA . LEU A 1 103 ? 25.820 1.473 -3.028 1.00 56.50 103 LEU A CA 1
ATOM 853 C C . LEU A 1 103 ? 24.809 2.412 -3.696 1.00 56.50 103 LEU A C 1
ATOM 855 O O . LEU A 1 103 ? 23.965 2.996 -3.021 1.00 56.50 103 LEU A O 1
ATOM 859 N N . TYR A 1 104 ? 24.915 2.537 -5.017 1.00 64.94 104 TYR A N 1
ATOM 860 C CA . TYR A 1 104 ? 24.046 3.360 -5.857 1.00 64.94 104 TYR A CA 1
ATOM 861 C C . TYR A 1 104 ? 23.165 2.445 -6.704 1.00 64.94 104 TYR A C 1
ATOM 863 O O . TYR A 1 104 ? 23.662 1.454 -7.247 1.00 64.94 104 TYR A O 1
ATOM 871 N N . TYR A 1 105 ? 21.889 2.795 -6.860 1.00 63.09 105 TYR A N 1
ATOM 872 C CA . TYR A 1 105 ? 20.959 2.042 -7.700 1.00 63.09 105 TYR A 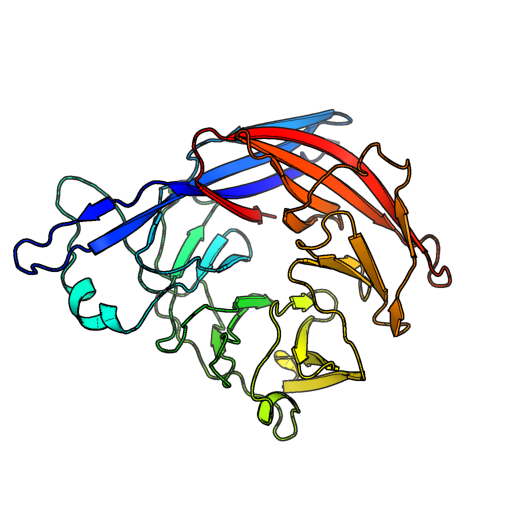CA 1
ATOM 873 C C . TYR A 1 105 ? 20.182 2.972 -8.614 1.00 63.09 105 TYR A C 1
ATOM 875 O O . TYR A 1 105 ? 19.799 4.075 -8.234 1.00 63.09 105 TYR A O 1
ATOM 883 N N . LYS A 1 106 ? 19.963 2.510 -9.843 1.00 64.31 106 LYS A N 1
ATOM 884 C CA . LYS A 1 106 ? 19.186 3.224 -10.848 1.00 64.31 106 LYS A CA 1
ATOM 885 C C . LYS A 1 106 ? 17.785 2.630 -10.897 1.00 64.31 106 LYS A C 1
ATOM 887 O O . LYS A 1 106 ? 17.639 1.438 -11.149 1.00 64.31 106 LYS A O 1
ATOM 892 N N . GLY A 1 107 ? 16.777 3.464 -10.663 1.00 70.25 107 GLY A N 1
ATOM 893 C CA . GLY A 1 107 ? 15.362 3.140 -10.855 1.00 70.25 107 GLY A CA 1
ATOM 894 C C . GLY A 1 107 ? 14.728 2.284 -9.764 1.00 70.25 107 GLY A C 1
ATOM 895 O O . GLY A 1 107 ? 13.559 2.484 -9.465 1.00 70.25 107 GLY A O 1
ATOM 896 N N . GLY A 1 108 ? 15.457 1.364 -9.138 1.00 79.12 108 GLY A N 1
ATOM 897 C CA . GLY A 1 108 ? 14.938 0.647 -7.981 1.00 79.12 108 GLY A CA 1
ATOM 898 C C . GLY A 1 108 ? 15.953 -0.258 -7.301 1.00 79.12 108 GLY A C 1
ATOM 899 O O . GLY A 1 108 ? 16.953 -0.676 -7.893 1.00 79.12 108 GLY A O 1
ATOM 900 N N . ALA A 1 109 ? 15.672 -0.569 -6.044 1.00 83.38 109 ALA A N 1
ATOM 901 C CA . ALA A 1 109 ? 16.468 -1.453 -5.214 1.00 83.38 109 ALA A CA 1
ATOM 902 C C . ALA A 1 109 ? 15.557 -2.360 -4.383 1.00 83.38 109 ALA A C 1
ATOM 904 O O . ALA A 1 109 ? 14.445 -1.984 -4.015 1.00 83.38 109 ALA A O 1
ATOM 905 N N . LYS A 1 110 ? 16.038 -3.560 -4.078 1.00 88.06 110 LYS A N 1
ATOM 906 C CA . LYS A 1 110 ? 15.387 -4.495 -3.162 1.00 88.06 110 LYS A CA 1
ATOM 907 C C . LYS A 1 110 ? 16.376 -4.980 -2.123 1.00 88.06 110 LYS A C 1
ATOM 909 O O . LYS A 1 110 ? 17.581 -5.000 -2.370 1.00 88.06 110 LYS A O 1
ATOM 914 N N . ILE A 1 111 ? 15.866 -5.416 -0.987 1.00 88.19 111 ILE A N 1
ATOM 915 C CA . ILE A 1 111 ? 16.655 -6.050 0.062 1.00 88.19 111 ILE A CA 1
ATOM 916 C C . ILE A 1 111 ? 15.849 -7.195 0.658 1.00 88.19 111 ILE A C 1
ATOM 918 O O . ILE A 1 111 ? 14.668 -7.039 0.968 1.00 88.19 111 ILE A O 1
ATOM 922 N N . ASN A 1 112 ? 16.481 -8.359 0.784 1.00 89.00 112 ASN A N 1
ATOM 923 C CA . ASN A 1 112 ? 15.901 -9.478 1.514 1.00 89.00 112 ASN A CA 1
ATOM 924 C C . ASN A 1 112 ? 16.136 -9.250 3.014 1.00 89.00 112 ASN A C 1
ATOM 926 O O . ASN A 1 112 ? 17.275 -9.047 3.441 1.00 89.00 112 ASN A O 1
ATOM 930 N N . LEU A 1 113 ? 15.056 -9.265 3.789 1.00 84.75 113 LEU A N 1
ATOM 931 C CA . LEU A 1 113 ? 15.049 -8.882 5.198 1.00 84.75 113 LEU A CA 1
ATOM 932 C C . LEU A 1 113 ? 15.404 -10.040 6.136 1.00 84.75 113 LEU A C 1
ATOM 934 O O . LEU A 1 113 ? 15.826 -9.784 7.262 1.00 84.75 113 LEU A O 1
ATOM 938 N N . VAL A 1 114 ? 15.261 -11.290 5.681 1.00 83.44 114 VAL A N 1
ATOM 939 C CA . VAL A 1 114 ? 15.583 -12.496 6.466 1.00 83.44 114 VAL A CA 1
ATOM 940 C C . VAL A 1 114 ? 17.026 -12.964 6.281 1.00 83.44 114 VAL A C 1
ATOM 942 O O . VAL A 1 114 ? 17.513 -13.786 7.053 1.00 83.44 114 VAL A O 1
ATOM 945 N N . ASN A 1 115 ? 17.725 -12.459 5.265 1.00 81.62 115 ASN A N 1
ATOM 946 C CA . ASN A 1 115 ? 19.118 -12.803 5.014 1.00 81.62 115 ASN A CA 1
ATOM 947 C C . ASN A 1 115 ? 20.036 -12.209 6.097 1.00 81.62 115 ASN A C 1
ATOM 949 O O . ASN A 1 115 ? 19.971 -11.015 6.375 1.00 81.62 115 ASN A O 1
ATOM 953 N N . GLU A 1 116 ? 20.952 -13.011 6.647 1.00 77.06 116 GLU A N 1
ATOM 954 C CA . GLU A 1 116 ? 21.970 -12.561 7.613 1.00 77.06 116 GLU A CA 1
ATOM 955 C C . GLU A 1 116 ? 22.894 -11.476 7.032 1.00 77.06 116 GLU A C 1
ATOM 957 O O . GLU A 1 116 ? 23.445 -10.643 7.754 1.00 77.06 116 GLU A O 1
ATOM 962 N N . HIS A 1 117 ? 23.063 -11.466 5.709 1.00 82.00 117 HIS A N 1
ATOM 963 C CA . HIS A 1 117 ? 23.848 -10.472 4.987 1.00 82.00 117 HIS A CA 1
ATOM 964 C C . HIS A 1 117 ? 22.940 -9.563 4.163 1.00 82.00 117 HIS A C 1
ATOM 966 O O . HIS A 1 117 ? 22.965 -9.579 2.930 1.00 82.00 117 HIS A O 1
ATOM 972 N N . GLN A 1 118 ? 22.137 -8.763 4.866 1.00 83.12 118 GLN A N 1
ATOM 973 C CA . GLN A 1 118 ? 21.269 -7.748 4.278 1.00 83.12 118 GLN A CA 1
ATOM 974 C C . GLN A 1 118 ? 22.079 -6.820 3.367 1.00 83.12 118 GLN A C 1
ATOM 976 O O . GLN A 1 118 ? 22.968 -6.079 3.796 1.00 83.12 118 GLN A O 1
ATOM 981 N N . LYS A 1 119 ? 21.776 -6.878 2.074 1.00 83.88 119 LYS A N 1
ATOM 982 C CA . LYS A 1 119 ? 22.424 -6.075 1.047 1.00 83.88 119 LYS A CA 1
ATOM 983 C C . LYS A 1 119 ? 21.377 -5.640 0.041 1.00 83.88 119 LYS A C 1
ATOM 985 O O . LYS A 1 119 ? 20.566 -6.448 -0.404 1.00 83.88 119 LYS A O 1
ATOM 990 N N . TRP A 1 120 ? 21.440 -4.371 -0.339 1.00 85.12 120 TRP A N 1
ATOM 991 C CA . TRP A 1 120 ? 20.665 -3.875 -1.462 1.00 85.12 120 TRP A CA 1
ATOM 992 C C . TRP A 1 120 ? 21.080 -4.581 -2.760 1.00 85.12 120 TRP A C 1
ATOM 994 O O . TRP A 1 120 ? 22.262 -4.825 -3.016 1.00 85.12 120 TRP A O 1
ATOM 1004 N N . GLU A 1 121 ? 20.094 -4.903 -3.579 1.00 83.75 121 GLU A N 1
ATOM 1005 C CA . GLU A 1 121 ? 20.248 -5.470 -4.910 1.00 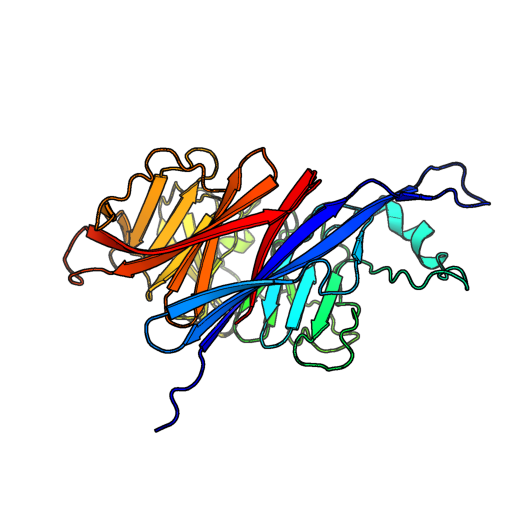83.75 121 GLU A CA 1
ATOM 1006 C C . GLU A 1 121 ? 19.467 -4.611 -5.906 1.00 83.75 121 GLU A C 1
ATOM 1008 O O . GLU A 1 121 ? 18.404 -4.090 -5.560 1.00 83.75 121 GLU A O 1
ATOM 1013 N N . PRO A 1 122 ? 19.956 -4.455 -7.146 1.00 80.56 122 PRO A N 1
ATOM 1014 C CA . PRO A 1 122 ? 19.227 -3.705 -8.157 1.00 80.56 122 PRO A CA 1
ATOM 1015 C C . PRO A 1 122 ? 17.915 -4.413 -8.511 1.00 80.56 122 PRO A C 1
ATOM 1017 O O . PRO A 1 122 ? 17.873 -5.638 -8.657 1.00 80.56 122 PRO A O 1
ATOM 1020 N N . VAL A 1 123 ? 16.861 -3.627 -8.711 1.00 80.50 123 VAL A N 1
ATOM 1021 C CA . VAL A 1 123 ? 15.586 -4.090 -9.277 1.00 80.50 123 VAL A CA 1
ATOM 1022 C C . VAL A 1 123 ? 15.523 -3.637 -10.735 1.00 80.50 123 VAL A C 1
ATOM 1024 O O . VAL A 1 123 ? 15.976 -2.531 -11.042 1.00 80.50 123 VAL A O 1
ATOM 1027 N N . PRO A 1 124 ? 14.985 -4.456 -11.657 1.00 78.00 124 PRO A N 1
ATOM 1028 C CA . PRO A 1 124 ? 14.696 -3.988 -13.005 1.00 78.00 124 PRO A CA 1
ATOM 1029 C C . PRO A 1 124 ? 13.892 -2.687 -12.982 1.00 78.00 124 PRO A C 1
ATOM 1031 O O . PRO A 1 124 ? 12.897 -2.588 -12.269 1.00 78.00 124 PRO A O 1
ATOM 1034 N N . TYR A 1 125 ? 14.281 -1.704 -13.787 1.00 73.06 125 TYR A N 1
ATOM 1035 C CA . TYR A 1 125 ? 13.569 -0.431 -13.900 1.00 73.06 125 TYR A CA 1
ATOM 1036 C C . TYR A 1 125 ? 13.063 -0.219 -15.325 1.00 73.06 125 TYR A C 1
ATOM 1038 O O . TYR A 1 125 ? 13.552 -0.833 -16.276 1.00 73.06 125 TYR A O 1
ATOM 1046 N N . THR A 1 126 ? 12.057 0.637 -15.467 1.00 67.69 126 THR A N 1
ATOM 1047 C CA . THR A 1 126 ? 11.532 1.055 -16.769 1.00 67.69 126 THR A CA 1
ATOM 1048 C C . THR A 1 126 ? 12.141 2.398 -17.146 1.00 67.69 126 THR A C 1
ATOM 1050 O O . THR A 1 126 ? 12.273 3.255 -16.280 1.00 67.69 126 THR A O 1
ATOM 1053 N N . ASN A 1 127 ? 12.445 2.624 -18.423 1.00 62.69 127 ASN A N 1
ATOM 1054 C CA . ASN A 1 127 ? 12.890 3.947 -18.884 1.00 62.69 127 ASN A CA 1
ATOM 1055 C C . ASN A 1 127 ? 11.776 5.011 -18.828 1.00 62.69 127 ASN A C 1
ATOM 1057 O O . ASN A 1 127 ? 12.069 6.187 -18.931 1.00 62.69 127 ASN A O 1
ATOM 1061 N N . ASP A 1 128 ? 10.518 4.608 -18.631 1.00 58.41 128 ASP A N 1
ATOM 1062 C CA . ASP A 1 128 ? 9.358 5.510 -18.676 1.00 58.41 128 ASP A CA 1
ATOM 1063 C C . ASP A 1 128 ? 8.891 5.972 -17.277 1.00 58.41 128 ASP A C 1
ATOM 1065 O O . ASP A 1 128 ? 7.846 6.605 -17.145 1.00 58.41 128 ASP A O 1
ATOM 1069 N N . SER A 1 129 ? 9.613 5.625 -16.202 1.00 52.88 129 SER A N 1
ATOM 1070 C CA . SER A 1 129 ? 9.138 5.818 -14.823 1.00 52.88 129 SER A CA 1
ATOM 1071 C C . SER A 1 129 ? 9.588 7.139 -14.210 1.00 52.88 129 SER A C 1
ATOM 1073 O O . SER A 1 129 ? 10.336 7.155 -13.227 1.00 52.88 129 SER A O 1
ATOM 1075 N N . TRP A 1 130 ? 9.070 8.243 -14.739 1.00 53.34 130 TRP A N 1
ATOM 1076 C CA . TRP A 1 130 ? 8.889 9.427 -13.907 1.00 53.34 130 TRP A CA 1
ATOM 1077 C C . TRP A 1 130 ? 7.790 9.090 -12.894 1.00 53.34 130 TRP A C 1
ATOM 1079 O O . TRP A 1 130 ? 6.640 8.896 -13.279 1.00 53.34 130 TRP A O 1
ATOM 1089 N N . ASN A 1 131 ? 8.176 8.954 -11.622 1.00 56.66 131 ASN A N 1
ATOM 1090 C CA . ASN A 1 131 ? 7.317 8.613 -10.481 1.00 56.66 131 ASN A CA 1
ATOM 1091 C C . ASN A 1 131 ? 6.555 7.281 -10.659 1.00 56.66 131 ASN A C 1
ATOM 1093 O O . ASN A 1 131 ? 5.504 7.191 -11.292 1.00 56.66 131 ASN A O 1
ATOM 1097 N N . ALA A 1 132 ? 7.113 6.199 -10.118 1.00 62.91 132 ALA A N 1
ATOM 1098 C CA . ALA A 1 132 ? 6.532 4.873 -10.283 1.00 62.91 132 ALA A CA 1
ATOM 1099 C C . ALA A 1 132 ? 5.313 4.690 -9.364 1.00 62.91 132 ALA A C 1
ATOM 1101 O O . ALA A 1 132 ? 5.480 4.558 -8.158 1.00 62.91 132 ALA A O 1
ATOM 1102 N N . ILE A 1 133 ? 4.102 4.607 -9.925 1.00 79.56 133 ILE A N 1
ATOM 1103 C CA . ILE A 1 133 ? 2.950 4.043 -9.205 1.00 79.56 133 ILE A CA 1
ATOM 1104 C C . ILE A 1 133 ? 3.077 2.521 -9.280 1.00 79.56 133 ILE A C 1
ATOM 1106 O O . ILE A 1 133 ? 2.602 1.897 -10.232 1.00 79.56 133 ILE A O 1
ATOM 1110 N N . CYS A 1 134 ? 3.777 1.932 -8.313 1.00 84.50 134 CYS A N 1
ATOM 1111 C CA . CYS A 1 134 ? 3.976 0.489 -8.232 1.00 84.50 134 CYS A CA 1
ATOM 1112 C C . CYS A 1 134 ? 3.061 -0.137 -7.186 1.00 84.50 134 CYS A C 1
ATOM 1114 O O . CYS A 1 134 ? 2.981 0.349 -6.062 1.00 84.50 134 CYS A O 1
ATOM 1116 N N . VAL A 1 135 ? 2.439 -1.261 -7.537 1.00 89.50 135 VAL A N 1
ATOM 1117 C CA . VAL A 1 135 ? 1.607 -2.036 -6.619 1.00 89.50 135 VAL A CA 1
ATOM 1118 C C . VAL A 1 135 ? 1.961 -3.531 -6.686 1.00 89.50 135 VAL A C 1
ATOM 1120 O O . VAL A 1 135 ? 2.033 -4.099 -7.784 1.00 89.50 135 VAL A O 1
ATOM 1123 N N . PRO A 1 136 ? 2.212 -4.192 -5.538 1.00 91.75 136 PRO A N 1
ATOM 1124 C CA . PRO A 1 136 ? 2.404 -5.635 -5.484 1.00 91.75 136 PRO A CA 1
ATOM 1125 C C . PRO A 1 136 ? 1.062 -6.376 -5.461 1.00 91.75 136 PRO A C 1
ATOM 1127 O O . PRO A 1 136 ? 0.186 -6.070 -4.655 1.00 91.75 136 PRO A O 1
ATOM 1130 N N . LEU A 1 137 ? 0.910 -7.399 -6.304 1.00 92.88 137 LEU A N 1
ATOM 1131 C CA . LEU A 1 137 ? -0.244 -8.303 -6.269 1.00 92.88 137 LEU A CA 1
ATOM 1132 C C . LEU A 1 137 ? 0.173 -9.705 -6.735 1.00 92.88 137 LEU A C 1
ATOM 1134 O O . LEU A 1 137 ? 0.788 -9.858 -7.789 1.00 92.88 137 LEU A O 1
ATOM 1138 N N . LEU A 1 138 ? -0.160 -10.731 -5.942 1.00 90.56 138 LEU A N 1
ATOM 1139 C CA . LEU A 1 138 ? 0.072 -12.151 -6.260 1.00 90.56 138 LEU A CA 1
ATOM 1140 C C . LEU A 1 138 ? 1.516 -12.482 -6.705 1.00 90.56 138 LEU A C 1
ATOM 1142 O O . LEU A 1 138 ? 1.735 -13.245 -7.641 1.00 90.56 138 LEU A O 1
ATOM 1146 N N . GLY A 1 139 ? 2.521 -11.899 -6.044 1.00 91.06 139 GLY A N 1
ATOM 1147 C CA . GLY A 1 139 ? 3.935 -12.168 -6.352 1.00 91.06 139 GLY A CA 1
ATOM 1148 C C . GLY A 1 139 ? 4.510 -11.373 -7.530 1.00 91.06 139 GLY A C 1
ATOM 1149 O O . GLY A 1 139 ? 5.712 -11.461 -7.778 1.00 91.06 139 GLY A O 1
ATOM 1150 N N . LYS A 1 140 ? 3.689 -10.580 -8.226 1.00 92.81 140 LYS A N 1
ATOM 1151 C CA . LYS A 1 140 ? 4.093 -9.719 -9.345 1.00 92.81 140 LYS A CA 1
ATOM 1152 C C . LYS A 1 140 ? 4.088 -8.250 -8.930 1.00 92.81 140 LYS A C 1
ATOM 1154 O O . LYS A 1 140 ? 3.412 -7.870 -7.971 1.00 92.81 140 LYS A O 1
ATOM 1159 N N . LEU A 1 141 ? 4.818 -7.424 -9.678 1.00 91.00 141 LEU A N 1
ATOM 1160 C CA . LEU A 1 141 ? 4.767 -5.966 -9.542 1.00 91.00 141 LEU A CA 1
ATOM 1161 C C . LEU A 1 141 ? 4.128 -5.339 -10.766 1.00 91.00 141 LEU A C 1
ATOM 1163 O O . LEU A 1 141 ? 4.544 -5.612 -11.891 1.00 91.00 141 LEU A O 1
ATOM 1167 N N . TYR A 1 142 ? 3.158 -4.467 -10.531 1.00 90.31 142 TYR A N 1
ATOM 1168 C CA . TYR A 1 142 ? 2.464 -3.721 -11.568 1.00 90.31 142 TYR A CA 1
ATOM 1169 C C . TYR A 1 142 ? 2.833 -2.252 -11.445 1.00 90.31 142 TYR A C 1
ATOM 1171 O O . TYR A 1 142 ? 2.755 -1.691 -10.356 1.00 90.31 142 TYR A O 1
ATOM 1179 N N . ASN A 1 143 ? 3.246 -1.641 -12.547 1.00 87.50 143 ASN A N 1
ATOM 1180 C CA . ASN A 1 143 ? 3.603 -0.234 -12.623 1.00 87.50 143 ASN A CA 1
ATOM 1181 C C . ASN A 1 143 ? 2.608 0.471 -13.539 1.00 87.50 143 ASN A C 1
ATOM 1183 O O . ASN A 1 143 ? 2.509 0.123 -14.713 1.00 87.50 143 ASN A O 1
ATOM 1187 N N . PHE A 1 144 ? 1.884 1.444 -12.999 1.00 82.69 144 PHE A N 1
ATOM 1188 C CA . PHE A 1 144 ? 0.901 2.231 -13.742 1.00 82.69 144 PHE A CA 1
ATOM 1189 C C . PHE A 1 144 ? 1.449 3.582 -14.213 1.00 82.69 144 PHE A C 1
ATOM 1191 O O . PHE A 1 144 ? 0.861 4.168 -15.115 1.00 82.69 144 PHE A O 1
ATOM 1198 N N . GLY A 1 145 ? 2.584 4.036 -13.659 1.00 74.50 145 GLY A N 1
ATOM 1199 C CA . GLY A 1 145 ? 3.192 5.348 -13.921 1.00 74.50 145 GLY A CA 1
ATOM 1200 C C . GLY A 1 145 ? 2.270 6.534 -13.597 1.00 74.50 145 GLY A C 1
ATOM 1201 O O . GLY A 1 145 ? 1.069 6.370 -13.448 1.00 74.50 145 GLY A O 1
ATOM 1202 N N . ILE A 1 146 ? 2.805 7.755 -13.495 1.00 63.72 146 ILE A N 1
ATOM 1203 C CA . ILE A 1 146 ? 1.947 8.954 -13.348 1.00 63.72 146 ILE A CA 1
ATOM 1204 C C . ILE A 1 146 ? 1.439 9.459 -14.708 1.00 63.72 146 ILE A C 1
ATOM 1206 O O . ILE A 1 146 ? 0.303 9.905 -14.816 1.00 63.72 146 ILE A O 1
ATOM 1210 N N . MET A 1 147 ? 2.262 9.362 -15.758 1.00 56.66 147 MET A N 1
ATOM 1211 C CA . MET A 1 147 ? 1.944 9.884 -17.100 1.00 56.66 147 MET A CA 1
ATOM 1212 C C . MET A 1 147 ? 1.990 8.819 -18.208 1.00 56.66 147 MET A C 1
ATOM 1214 O O . MET A 1 147 ? 1.677 9.098 -19.364 1.00 56.66 147 MET A O 1
ATOM 1218 N N . ALA A 1 148 ? 2.423 7.597 -17.884 1.00 55.12 148 ALA A N 1
ATOM 1219 C CA . ALA A 1 148 ? 2.628 6.534 -18.859 1.00 55.12 148 ALA A CA 1
ATOM 1220 C C . ALA A 1 148 ? 1.361 5.674 -19.000 1.00 55.12 148 ALA A C 1
ATOM 1222 O O . ALA A 1 148 ? 1.090 4.796 -18.191 1.00 55.12 148 ALA A O 1
ATOM 1223 N N . LEU A 1 149 ? 0.618 5.882 -20.088 1.00 61.94 149 LEU A N 1
ATOM 1224 C CA . LEU A 1 149 ? -0.650 5.207 -20.427 1.00 61.94 149 LEU A CA 1
ATOM 1225 C C . LEU A 1 149 ? -0.542 3.706 -20.756 1.00 61.94 149 LEU A C 1
ATOM 1227 O O . LEU A 1 149 ? -1.438 3.129 -21.371 1.00 61.94 149 LEU A O 1
ATOM 1231 N N . ARG A 1 150 ? 0.569 3.060 -20.405 1.00 77.81 150 ARG A N 1
ATOM 1232 C CA . ARG A 1 150 ? 0.811 1.642 -20.672 1.00 77.81 150 ARG A CA 1
ATOM 1233 C C . ARG A 1 150 ? 1.288 0.988 -19.391 1.00 77.81 150 ARG A C 1
ATOM 1235 O O . ARG A 1 150 ? 2.494 1.010 -19.132 1.00 77.81 150 ARG A O 1
ATOM 1242 N N . PRO A 1 151 ? 0.363 0.446 -18.578 1.00 84.38 151 PRO A N 1
ATOM 1243 C CA . PRO A 1 151 ? 0.766 -0.255 -17.381 1.00 84.38 151 PRO A CA 1
ATOM 1244 C C . PRO A 1 151 ? 1.709 -1.393 -17.757 1.00 84.38 151 PRO A C 1
ATOM 1246 O O . PRO A 1 151 ? 1.563 -2.030 -18.802 1.00 84.38 151 PRO A O 1
ATOM 1249 N N . LYS A 1 152 ? 2.703 -1.628 -16.911 1.00 88.88 152 LYS A N 1
ATOM 1250 C CA . LYS A 1 152 ? 3.698 -2.678 -17.093 1.00 88.88 152 LYS A CA 1
ATOM 1251 C C . LYS A 1 152 ? 3.650 -3.650 -15.938 1.00 88.88 152 LYS A C 1
ATOM 1253 O O . LYS A 1 152 ? 3.285 -3.293 -14.821 1.00 88.88 152 LYS A O 1
ATOM 1258 N N . VAL A 1 153 ? 4.068 -4.875 -16.204 1.00 91.62 153 VAL A N 1
ATOM 1259 C CA . VAL A 1 153 ? 4.175 -5.931 -15.205 1.00 91.62 153 VAL A CA 1
ATOM 1260 C C . VAL A 1 153 ? 5.584 -6.504 -15.185 1.00 91.62 153 VAL A C 1
ATOM 1262 O O . VAL A 1 153 ? 6.214 -6.718 -16.226 1.00 91.62 153 VAL A O 1
ATOM 1265 N N . LEU A 1 154 ? 6.079 -6.748 -13.979 1.00 91.00 154 LEU A N 1
ATOM 1266 C CA . LEU A 1 154 ? 7.274 -7.528 -13.710 1.00 91.00 154 LEU A CA 1
ATOM 1267 C C . LEU A 1 154 ? 6.840 -8.844 -13.057 1.00 91.00 154 LEU A C 1
ATOM 1269 O O . LEU A 1 154 ? 6.529 -8.886 -11.867 1.00 91.00 154 LEU A O 1
ATOM 1273 N N . ASP A 1 155 ? 6.817 -9.914 -13.860 1.00 90.81 155 ASP A N 1
ATOM 1274 C CA . ASP A 1 155 ? 6.327 -11.241 -13.447 1.00 90.81 155 ASP A CA 1
ATOM 1275 C C . ASP A 1 155 ? 7.135 -11.847 -12.294 1.00 90.81 155 ASP A C 1
ATOM 1277 O O . ASP A 1 155 ? 6.598 -12.559 -11.453 1.00 90.81 155 ASP A O 1
ATOM 1281 N N . ASN A 1 156 ? 8.446 -11.599 -12.278 1.00 89.06 156 ASN A N 1
ATOM 1282 C CA . ASN A 1 156 ? 9.335 -12.084 -11.233 1.00 89.06 156 ASN A CA 1
ATOM 1283 C C . ASN A 1 156 ? 10.238 -10.942 -10.747 1.00 89.06 156 ASN A C 1
ATOM 1285 O O . ASN A 1 156 ? 11.317 -10.732 -11.314 1.00 89.06 156 ASN A O 1
ATOM 1289 N N . PRO A 1 157 ? 9.827 -10.216 -9.694 1.00 87.12 157 PRO A N 1
ATOM 1290 C CA . PRO A 1 157 ? 10.594 -9.097 -9.158 1.00 87.12 157 PRO A CA 1
ATOM 1291 C C . PRO A 1 157 ? 11.877 -9.522 -8.437 1.00 87.12 157 PRO A C 1
ATOM 1293 O O . PRO A 1 157 ? 12.742 -8.690 -8.162 1.00 87.12 157 PRO A O 1
ATOM 1296 N N . TYR A 1 158 ? 12.048 -10.817 -8.162 1.00 86.19 158 TYR A N 1
ATOM 1297 C CA . TYR A 1 158 ? 13.257 -11.344 -7.539 1.00 86.19 158 TYR A CA 1
ATOM 1298 C C . TYR A 1 158 ? 14.373 -11.631 -8.549 1.00 86.19 158 TYR A C 1
ATOM 1300 O O . TYR A 1 158 ? 15.535 -11.696 -8.145 1.00 86.19 158 TYR A O 1
ATOM 1308 N N . CYS A 1 159 ? 14.057 -11.773 -9.839 1.00 82.88 159 CYS A N 1
ATOM 1309 C CA . CYS A 1 159 ? 15.037 -12.105 -10.868 1.00 82.88 159 CYS A CA 1
ATOM 1310 C C . CYS A 1 159 ? 15.909 -10.894 -11.239 1.00 82.88 159 CYS A C 1
ATOM 1312 O O . CYS A 1 159 ? 15.421 -9.889 -11.764 1.00 82.88 159 CYS A O 1
ATOM 1314 N N . ILE A 1 160 ? 17.221 -11.011 -11.012 1.00 73.25 160 ILE A N 1
ATOM 1315 C CA . ILE A 1 160 ? 18.205 -10.028 -11.479 1.00 73.25 160 ILE A CA 1
ATOM 1316 C C . ILE A 1 160 ? 18.234 -10.089 -13.010 1.00 73.25 160 ILE A C 1
ATOM 1318 O O . ILE A 1 160 ? 18.563 -11.122 -13.586 1.00 73.25 160 ILE A O 1
ATOM 1322 N N . GLY A 1 161 ? 17.874 -8.986 -13.666 1.00 70.50 161 GLY A N 1
ATOM 1323 C CA . GLY A 1 161 ? 17.724 -8.938 -15.124 1.00 70.50 161 GLY A CA 1
ATOM 1324 C C . GLY A 1 161 ? 16.331 -9.317 -15.627 1.00 70.50 161 GLY A C 1
ATOM 1325 O O . GLY A 1 161 ? 16.157 -9.499 -16.827 1.00 70.50 161 GLY A O 1
ATOM 1326 N N . GLY A 1 162 ? 15.330 -9.413 -14.742 1.00 80.62 162 GLY A N 1
ATOM 1327 C CA . GLY A 1 162 ? 13.932 -9.429 -15.164 1.00 80.62 162 GLY A CA 1
ATOM 1328 C C . GLY A 1 162 ? 13.601 -8.227 -16.055 1.00 80.62 162 GLY A C 1
ATOM 1329 O O . GLY A 1 162 ? 14.251 -7.184 -15.992 1.00 80.62 162 GLY A O 1
ATOM 1330 N N . HIS A 1 163 ? 12.581 -8.369 -16.892 1.00 84.12 163 HIS A N 1
ATOM 1331 C CA . HIS A 1 163 ? 12.149 -7.308 -17.792 1.00 84.12 163 HIS A CA 1
ATOM 1332 C C . HIS A 1 163 ? 10.702 -6.951 -17.507 1.00 84.12 163 HIS A C 1
ATOM 1334 O O . HIS A 1 163 ? 9.851 -7.832 -17.377 1.00 84.12 163 HIS A O 1
ATOM 1340 N N . TRP A 1 164 ? 10.443 -5.650 -17.445 1.00 87.06 164 TRP A N 1
ATOM 1341 C CA . TRP A 1 164 ? 9.091 -5.125 -17.476 1.00 87.06 164 TRP A CA 1
ATOM 1342 C C . TRP A 1 164 ? 8.483 -5.394 -18.846 1.00 87.06 164 TRP A C 1
ATOM 1344 O O . TRP A 1 164 ? 9.097 -5.093 -19.873 1.00 87.06 164 TRP A O 1
ATOM 1354 N N . LYS A 1 165 ? 7.283 -5.959 -18.851 1.00 90.19 165 LYS A N 1
ATOM 1355 C CA . LYS A 1 165 ? 6.490 -6.203 -20.054 1.00 90.19 165 LYS A CA 1
ATOM 1356 C C . LYS A 1 165 ? 5.267 -5.311 -20.020 1.00 90.19 165 LYS A C 1
ATOM 1358 O O . LYS A 1 165 ? 4.801 -4.964 -18.937 1.00 90.19 165 LYS A O 1
ATOM 1363 N N . ASP A 1 166 ? 4.735 -4.981 -21.186 1.00 88.88 166 ASP A N 1
ATOM 1364 C CA . ASP A 1 166 ? 3.432 -4.332 -21.257 1.00 88.88 166 ASP A CA 1
ATOM 1365 C C . ASP A 1 166 ? 2.383 -5.255 -20.624 1.00 88.88 166 ASP A C 1
ATOM 1367 O O . ASP A 1 166 ? 2.338 -6.456 -20.909 1.00 88.88 166 ASP A O 1
ATOM 1371 N N . LEU A 1 167 ? 1.574 -4.701 -19.724 1.00 88.56 167 LEU A N 1
ATOM 1372 C CA . LEU A 1 167 ? 0.437 -5.399 -19.151 1.00 88.56 167 LEU A CA 1
ATOM 1373 C C . LEU A 1 167 ? -0.661 -5.438 -20.223 1.00 88.56 167 LEU A C 1
ATOM 1375 O O . LEU A 1 167 ? -1.138 -4.369 -20.619 1.00 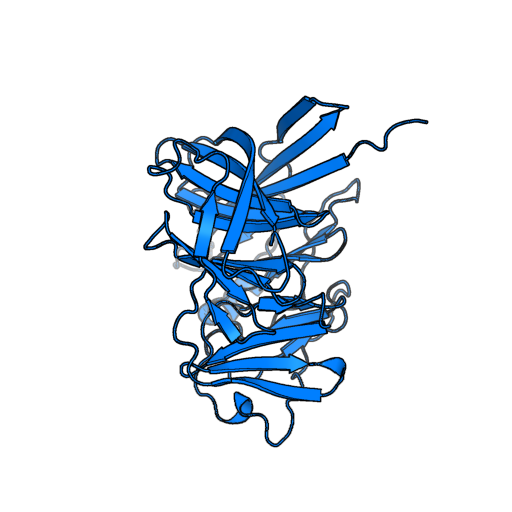88.56 167 LEU A O 1
ATOM 1379 N N . PRO A 1 168 ? -1.073 -6.622 -20.711 1.00 85.81 168 PRO A N 1
ATOM 1380 C CA . PRO A 1 168 ? -2.193 -6.698 -21.632 1.00 85.81 168 PRO A CA 1
ATOM 1381 C C . PRO A 1 168 ? -3.440 -6.167 -20.927 1.00 85.81 168 PRO A C 1
ATOM 1383 O O . PRO A 1 168 ? -3.832 -6.660 -19.871 1.00 85.81 168 PRO A O 1
ATOM 1386 N N . LEU A 1 169 ? -4.034 -5.132 -21.510 1.00 86.31 169 LEU A N 1
ATOM 1387 C CA . LEU A 1 169 ? -5.343 -4.644 -21.113 1.00 86.31 169 LEU A CA 1
ATOM 1388 C C . LEU A 1 169 ? -6.391 -5.229 -22.071 1.00 86.31 169 LEU A C 1
ATOM 1390 O O . LEU A 1 169 ? -6.111 -5.360 -23.267 1.00 86.31 169 LEU A O 1
ATOM 1394 N N . PRO A 1 170 ? -7.605 -5.548 -21.589 1.00 84.19 170 PRO A N 1
ATOM 1395 C CA . PRO A 1 170 ? -8.687 -5.991 -22.462 1.00 84.19 170 PRO A CA 1
ATOM 1396 C C . PRO A 1 170 ? -8.935 -4.965 -23.580 1.00 84.19 170 PRO A C 1
ATOM 1398 O O . PRO A 1 170 ? -8.873 -3.766 -23.318 1.00 84.19 170 PRO A O 1
ATOM 1401 N N . GLU A 1 171 ? -9.247 -5.395 -24.810 1.00 81.06 171 GLU A N 1
ATOM 1402 C CA . GLU A 1 171 ? -9.386 -4.489 -25.974 1.00 81.06 171 GLU A CA 1
ATOM 1403 C C . GLU A 1 171 ? -10.372 -3.334 -25.723 1.00 81.06 171 GLU A C 1
ATOM 1405 O O . GLU A 1 171 ? -10.116 -2.188 -26.092 1.00 81.06 171 GLU A O 1
ATOM 1410 N N . HIS A 1 172 ? -11.469 -3.623 -25.023 1.00 79.81 172 HIS A N 1
ATOM 1411 C CA . HIS A 1 172 ? -12.505 -2.654 -24.655 1.00 79.81 172 HIS A CA 1
ATOM 1412 C C . HIS A 1 172 ? -12.358 -2.126 -23.224 1.00 79.81 172 HIS A C 1
ATOM 1414 O O . HIS A 1 172 ? -13.324 -1.640 -22.636 1.00 79.81 172 HIS A O 1
ATOM 1420 N N . SER A 1 173 ? -11.166 -2.250 -22.640 1.00 80.31 173 SER A N 1
ATOM 1421 C CA . SER A 1 173 ? -10.888 -1.721 -21.314 1.00 80.31 173 SER A CA 1
ATOM 1422 C C . SER A 1 173 ? -11.088 -0.205 -21.315 1.00 80.31 173 SER A C 1
ATOM 1424 O O . SER A 1 173 ? -10.470 0.481 -22.135 1.00 80.31 173 SER A O 1
ATOM 1426 N N . PRO A 1 174 ? -11.878 0.350 -20.378 1.00 75.62 174 PRO A N 1
ATOM 1427 C CA . PRO A 1 174 ? -12.011 1.797 -20.241 1.00 75.62 174 PRO A CA 1
ATOM 1428 C C . PRO A 1 174 ? -10.655 2.465 -19.977 1.00 75.62 174 PRO A C 1
ATOM 1430 O O . PRO A 1 174 ? -10.463 3.616 -20.360 1.00 75.62 174 PRO A O 1
ATOM 1433 N N . LEU A 1 175 ? -9.700 1.724 -19.400 1.00 77.56 175 LEU A N 1
ATOM 1434 C CA . LEU A 1 175 ? -8.330 2.166 -19.134 1.00 77.56 175 LEU A CA 1
ATOM 1435 C C . LEU A 1 175 ? -7.536 2.470 -20.417 1.00 77.56 175 LEU A C 1
ATOM 1437 O O . LEU A 1 175 ? -6.668 3.331 -20.384 1.00 77.56 175 LEU A O 1
ATOM 1441 N N . ASN A 1 176 ? -7.862 1.844 -21.557 1.00 77.25 176 ASN A N 1
ATOM 1442 C CA . ASN A 1 176 ? -7.171 2.107 -22.832 1.00 77.25 176 ASN A CA 1
ATOM 1443 C C . ASN A 1 176 ? -7.431 3.521 -23.371 1.00 77.25 176 ASN A C 1
ATOM 1445 O O . ASN A 1 176 ? -6.656 4.025 -24.180 1.00 77.25 176 ASN A O 1
ATOM 1449 N N . SER A 1 177 ? -8.545 4.136 -22.966 1.00 70.19 177 SER A N 1
ATOM 1450 C CA . SER A 1 177 ? -8.959 5.476 -23.394 1.00 70.19 177 SER A CA 1
ATOM 1451 C C . SER A 1 177 ? -8.694 6.567 -22.359 1.00 70.19 177 SER A C 1
ATOM 1453 O O . SER A 1 177 ? -8.974 7.731 -22.642 1.00 70.19 177 SER A O 1
ATOM 1455 N N . GLN A 1 178 ? -8.203 6.217 -21.165 1.00 68.81 178 GLN A N 1
ATOM 1456 C CA . GLN A 1 178 ? -7.943 7.212 -20.127 1.00 68.81 178 GLN A CA 1
ATOM 1457 C C . GLN A 1 178 ? -6.663 7.984 -20.423 1.00 68.81 178 GLN A C 1
ATOM 1459 O O . GLN A 1 178 ? -5.695 7.418 -20.922 1.00 68.81 178 GLN A O 1
ATOM 1464 N N . SER A 1 179 ? -6.666 9.277 -20.101 1.00 64.62 179 SER A N 1
ATOM 1465 C CA . SER A 1 179 ? -5.476 10.128 -20.178 1.00 64.62 179 SER A CA 1
ATOM 1466 C C . SER A 1 179 ? -4.662 10.111 -18.887 1.00 64.62 179 SER A C 1
ATOM 1468 O O . SER A 1 179 ? -3.457 10.330 -18.940 1.00 64.62 179 SER A O 1
ATOM 1470 N N . GLU A 1 180 ? -5.306 9.862 -17.741 1.00 72.31 180 GLU A N 1
ATOM 1471 C CA . GLU A 1 180 ? -4.683 9.921 -16.416 1.00 72.31 180 GLU A CA 1
ATOM 1472 C C . GLU A 1 180 ? -5.387 8.972 -15.428 1.00 72.31 180 GLU A C 1
ATOM 1474 O O . GLU A 1 180 ? -6.607 8.755 -15.486 1.00 72.31 180 GLU A O 1
ATOM 1479 N N . TYR A 1 181 ? -4.609 8.421 -14.497 1.00 77.25 181 TYR A N 1
ATOM 1480 C CA . TYR A 1 181 ? -5.100 7.670 -13.341 1.00 77.25 181 TYR A CA 1
ATOM 1481 C C . TYR A 1 181 ? -4.901 8.507 -12.078 1.00 77.25 181 TYR A C 1
ATOM 1483 O O . TYR A 1 181 ? -3.906 9.219 -11.953 1.00 77.25 181 TYR A O 1
ATOM 1491 N N . SER A 1 182 ? -5.823 8.409 -11.124 1.00 81.81 182 SER A N 1
ATOM 1492 C CA . SER A 1 182 ? -5.611 8.989 -9.798 1.00 81.81 182 SER A CA 1
ATOM 1493 C C . SER A 1 182 ? -4.695 8.091 -8.970 1.00 81.81 182 SER A C 1
ATOM 1495 O O . SER A 1 182 ? -4.861 6.870 -8.954 1.00 81.81 182 SER A O 1
ATOM 1497 N N . ILE A 1 183 ? -3.753 8.705 -8.256 1.00 81.31 183 ILE A N 1
ATOM 1498 C CA . ILE A 1 183 ? -2.988 8.048 -7.194 1.00 81.31 183 ILE A CA 1
ATOM 1499 C C . ILE A 1 183 ? -3.824 7.987 -5.905 1.00 81.31 183 ILE A C 1
ATOM 1501 O O . ILE A 1 183 ? -4.565 8.933 -5.644 1.00 81.31 183 ILE A O 1
ATOM 1505 N N . PRO A 1 184 ? -3.725 6.901 -5.117 1.00 85.62 184 PRO A N 1
ATOM 1506 C CA . PRO A 1 184 ? -2.912 5.707 -5.346 1.00 85.62 184 PRO A CA 1
ATOM 1507 C C . PRO A 1 184 ? -3.637 4.678 -6.232 1.00 85.62 184 PRO A C 1
ATOM 1509 O O . PRO A 1 184 ? -4.858 4.673 -6.338 1.00 85.62 184 PRO A O 1
ATOM 1512 N N . VAL A 1 185 ? -2.898 3.738 -6.818 1.00 89.56 185 VAL A N 1
ATOM 1513 C CA . VAL A 1 185 ? -3.485 2.486 -7.326 1.00 89.56 185 VAL A CA 1
ATOM 1514 C C . VAL A 1 185 ? -3.379 1.439 -6.217 1.00 89.56 185 VAL A C 1
ATOM 1516 O O . VAL A 1 185 ? -2.310 1.280 -5.631 1.00 89.56 185 VAL A O 1
ATOM 1519 N N . VAL A 1 186 ? -4.470 0.732 -5.911 1.00 91.88 186 VAL A N 1
ATOM 1520 C CA . VAL A 1 186 ? -4.572 -0.087 -4.686 1.00 91.88 186 VAL A CA 1
ATOM 1521 C C . VAL A 1 186 ? -4.704 -1.567 -5.033 1.00 91.88 186 VAL A C 1
ATOM 1523 O O . VAL A 1 186 ? -5.576 -1.950 -5.811 1.00 91.88 186 VAL A O 1
ATOM 1526 N N . ALA A 1 187 ? -3.868 -2.424 -4.445 1.00 92.44 187 ALA A N 1
ATOM 1527 C CA . ALA A 1 187 ? -4.031 -3.872 -4.567 1.00 92.44 187 ALA A CA 1
ATOM 1528 C C . ALA A 1 187 ? -5.153 -4.369 -3.655 1.00 92.44 187 ALA A C 1
ATOM 1530 O O . ALA A 1 187 ? -5.202 -4.045 -2.471 1.00 92.44 187 ALA A O 1
ATOM 1531 N N . ASP A 1 188 ? -6.005 -5.224 -4.207 1.00 93.75 188 ASP A N 1
ATOM 1532 C CA . ASP A 1 188 ? -7.004 -6.000 -3.485 1.00 93.75 188 ASP A CA 1
ATOM 1533 C C . ASP A 1 188 ? -6.613 -7.484 -3.560 1.00 93.75 188 ASP A C 1
ATOM 1535 O O . ASP A 1 188 ? -7.044 -8.208 -4.469 1.00 93.75 188 ASP A O 1
ATOM 1539 N N . PRO A 1 189 ? -5.760 -7.961 -2.635 1.00 89.19 189 PRO A N 1
ATOM 1540 C CA . PRO A 1 189 ? -5.352 -9.359 -2.619 1.00 89.19 189 PRO A CA 1
ATOM 1541 C C . PRO A 1 189 ? -6.509 -10.308 -2.278 1.00 89.19 189 PRO A C 1
ATOM 1543 O O . PRO A 1 189 ? -6.451 -11.471 -2.668 1.00 89.19 189 PRO A O 1
ATOM 1546 N N . TYR A 1 190 ? -7.569 -9.839 -1.603 1.00 91.12 190 TYR A N 1
ATOM 1547 C CA . TYR A 1 190 ? -8.729 -10.670 -1.258 1.00 91.12 190 TYR A CA 1
ATOM 1548 C C . TYR A 1 190 ? -9.500 -11.109 -2.501 1.00 91.12 190 TYR A C 1
ATOM 1550 O O . TYR A 1 190 ? -9.946 -12.251 -2.579 1.00 91.12 190 TYR A O 1
ATOM 1558 N N . ASN A 1 191 ? -9.607 -10.215 -3.483 1.00 93.56 191 ASN A N 1
ATOM 1559 C CA . ASN A 1 191 ? -10.325 -10.459 -4.731 1.00 93.56 191 ASN A CA 1
ATOM 1560 C C . ASN A 1 191 ? -9.399 -10.580 -5.950 1.00 93.56 191 ASN A C 1
ATOM 1562 O O . ASN A 1 191 ? -9.878 -10.559 -7.081 1.00 93.56 191 ASN A O 1
ATOM 1566 N N . SER A 1 192 ? -8.081 -10.703 -5.734 1.00 94.69 192 SER A N 1
ATOM 1567 C CA . SER A 1 192 ? -7.072 -10.843 -6.798 1.00 94.69 192 SER A CA 1
ATOM 1568 C C . SER A 1 192 ? -7.173 -9.764 -7.886 1.00 94.69 192 SER A C 1
ATOM 1570 O O . SER A 1 192 ? -7.028 -10.043 -9.078 1.00 94.69 192 SER A O 1
ATOM 1572 N N . ARG A 1 193 ? -7.429 -8.518 -7.479 1.00 95.56 193 ARG A N 1
ATOM 1573 C CA . ARG A 1 193 ? -7.653 -7.388 -8.390 1.00 95.56 193 ARG A CA 1
ATOM 1574 C C . ARG A 1 193 ? -6.866 -6.153 -7.975 1.00 95.56 193 ARG A C 1
ATOM 1576 O O . ARG A 1 193 ? -6.334 -6.068 -6.873 1.00 95.56 193 ARG A O 1
ATOM 1583 N N . ILE A 1 194 ? -6.802 -5.186 -8.876 1.00 94.81 194 ILE A N 1
ATOM 1584 C CA . ILE A 1 194 ? -6.200 -3.873 -8.662 1.00 94.81 194 ILE A CA 1
ATOM 1585 C C . ILE A 1 194 ? -7.297 -2.830 -8.844 1.00 94.81 194 ILE A C 1
ATOM 1587 O O . ILE A 1 194 ? -7.972 -2.811 -9.875 1.00 94.81 194 ILE A O 1
ATOM 1591 N N . LEU A 1 195 ? -7.484 -1.975 -7.845 1.00 94.69 195 LEU A N 1
ATOM 1592 C CA . LEU A 1 195 ? -8.415 -0.860 -7.907 1.00 94.69 195 LEU A CA 1
ATOM 1593 C C . LEU A 1 195 ? -7.743 0.354 -8.540 1.00 94.69 195 LEU A C 1
ATOM 1595 O O . LEU A 1 195 ? -6.683 0.794 -8.092 1.00 94.69 195 LEU A O 1
ATOM 1599 N N . ILE A 1 196 ? -8.387 0.892 -9.572 1.00 91.81 196 ILE A N 1
ATOM 1600 C CA . ILE A 1 196 ? -7.908 2.045 -10.331 1.00 91.81 196 ILE A CA 1
ATOM 1601 C C . ILE A 1 196 ? -9.023 3.074 -10.367 1.00 91.81 196 ILE A C 1
ATOM 1603 O O . ILE A 1 196 ? -10.123 2.796 -10.846 1.00 91.81 196 ILE A O 1
ATOM 1607 N N . HIS A 1 197 ? -8.728 4.274 -9.891 1.00 90.81 197 HIS A N 1
ATOM 1608 C CA . HIS A 1 197 ? -9.643 5.396 -9.979 1.00 90.81 197 HIS A CA 1
ATOM 1609 C C . HIS A 1 197 ? -9.271 6.293 -11.159 1.00 90.81 197 HIS A C 1
ATOM 1611 O O . HIS A 1 197 ? -8.113 6.672 -11.332 1.00 90.81 197 HIS A O 1
ATOM 1617 N N . SER A 1 198 ? -10.253 6.619 -11.996 1.00 87.31 198 SER A N 1
ATOM 1618 C CA . SER A 1 198 ? -10.067 7.531 -13.125 1.00 87.31 198 SER A CA 1
ATOM 1619 C C . SER A 1 198 ? -11.392 8.183 -13.509 1.00 87.31 198 SER A C 1
ATOM 1621 O O . SER A 1 198 ? -12.435 7.527 -13.501 1.00 87.31 198 SER A O 1
ATOM 1623 N N . SER A 1 199 ? -11.358 9.484 -13.815 1.00 84.69 199 SER A N 1
ATOM 1624 C CA . SER A 1 199 ? -12.531 10.290 -14.198 1.00 84.69 199 SER A CA 1
ATOM 1625 C C . SER A 1 199 ? -13.759 10.057 -13.304 1.00 84.69 199 SER A C 1
ATOM 1627 O O . SER A 1 199 ? -14.864 9.806 -13.790 1.00 84.69 199 SER A O 1
ATOM 1629 N N . SER A 1 200 ? -13.556 10.091 -11.984 1.00 88.88 200 SER A N 1
ATOM 1630 C CA . SER A 1 200 ? -14.609 9.864 -10.982 1.00 88.88 200 SER A CA 1
ATOM 1631 C C . SER A 1 200 ? -15.279 8.491 -11.081 1.00 88.88 200 SER A C 1
ATOM 1633 O O . SER A 1 200 ? -16.461 8.335 -10.783 1.00 88.88 200 SER A O 1
ATOM 1635 N N . THR A 1 201 ? -14.569 7.486 -11.574 1.00 91.19 201 THR A N 1
ATOM 1636 C CA . THR A 1 201 ? -15.061 6.115 -11.683 1.00 91.19 201 THR A CA 1
ATOM 1637 C C . THR A 1 201 ? -14.036 5.181 -11.072 1.00 91.19 201 THR A C 1
ATOM 1639 O O . THR A 1 201 ? -12.837 5.302 -11.327 1.00 91.19 201 THR A O 1
ATOM 1642 N N . LEU A 1 202 ? -14.523 4.240 -10.266 1.00 93.88 202 LEU A N 1
ATOM 1643 C CA . LEU A 1 202 ? -13.695 3.194 -9.691 1.00 93.88 202 LEU A CA 1
ATOM 1644 C C . LEU A 1 202 ? -13.770 1.943 -10.564 1.00 93.88 202 LEU A C 1
ATOM 1646 O O . LEU A 1 202 ? -14.845 1.362 -10.746 1.00 93.88 202 LEU A O 1
ATOM 1650 N N . TYR A 1 203 ? -12.620 1.519 -11.071 1.00 93.62 203 TYR A N 1
ATOM 1651 C CA . TYR A 1 203 ? -12.450 0.314 -11.869 1.00 93.62 203 TYR A CA 1
ATOM 1652 C C . TYR A 1 203 ? -11.725 -0.774 -11.077 1.00 93.62 203 TYR A C 1
ATOM 1654 O O . TYR A 1 203 ? -10.884 -0.489 -10.225 1.00 93.62 203 TYR A O 1
ATOM 1662 N N . ALA A 1 204 ? -12.021 -2.026 -11.408 1.00 94.81 204 ALA A N 1
ATOM 1663 C CA . ALA A 1 204 ? -11.240 -3.190 -11.020 1.00 94.81 204 ALA A CA 1
ATOM 1664 C C . ALA A 1 204 ? -10.538 -3.759 -12.247 1.00 94.81 204 ALA A C 1
ATOM 1666 O O . ALA A 1 204 ? -11.192 -4.114 -13.229 1.00 94.81 204 ALA A O 1
ATOM 1667 N N . LEU A 1 205 ? -9.220 -3.883 -12.178 1.00 93.94 205 LEU A N 1
ATOM 1668 C CA . LEU A 1 205 ? -8.424 -4.655 -13.117 1.00 93.94 205 LEU A CA 1
ATOM 1669 C C . LEU A 1 205 ? -8.124 -6.023 -12.502 1.00 93.94 205 LEU A C 1
ATOM 1671 O O . LEU A 1 205 ? -7.603 -6.092 -11.394 1.00 93.94 205 LEU A O 1
ATOM 1675 N N . TYR A 1 206 ? -8.417 -7.092 -13.233 1.00 95.06 206 TYR A N 1
ATOM 1676 C CA . TYR A 1 206 ? -8.063 -8.471 -12.905 1.00 95.06 206 TYR A CA 1
ATOM 1677 C C . TYR A 1 206 ? -6.981 -8.907 -13.901 1.00 95.06 206 TYR A C 1
ATOM 1679 O O . TYR A 1 206 ? -7.313 -9.298 -15.026 1.00 95.06 206 TYR A O 1
ATOM 1687 N N . PRO A 1 207 ? -5.687 -8.779 -13.547 1.00 92.44 207 PRO A N 1
ATOM 1688 C CA . PRO A 1 207 ? -4.602 -9.011 -14.496 1.00 92.44 207 PRO A CA 1
ATOM 1689 C C . PRO A 1 207 ? -4.554 -10.446 -15.029 1.00 92.44 207 PRO A C 1
ATOM 1691 O O . PRO A 1 207 ? -4.347 -10.642 -16.222 1.00 92.44 207 PRO A O 1
ATOM 1694 N N . GLU A 1 208 ? -4.784 -11.440 -14.165 1.00 91.56 208 GLU A N 1
ATOM 1695 C CA . GLU A 1 208 ? -4.732 -12.861 -14.545 1.00 91.56 208 GLU A CA 1
ATOM 1696 C C . GLU A 1 208 ? -5.886 -13.261 -15.475 1.00 91.56 208 GLU A C 1
ATOM 1698 O O . GLU A 1 208 ? -5.703 -14.077 -16.375 1.00 91.56 208 GLU A O 1
ATOM 1703 N N . ASP A 1 209 ? -7.052 -12.634 -15.307 1.00 92.31 209 ASP A N 1
ATOM 1704 C CA . ASP A 1 209 ? -8.234 -12.885 -16.137 1.00 92.31 209 ASP A CA 1
ATOM 1705 C C . ASP A 1 209 ? -8.279 -12.001 -17.393 1.00 92.31 209 ASP A C 1
ATOM 1707 O O . ASP A 1 209 ? -9.220 -12.098 -18.183 1.00 92.31 209 ASP A O 1
ATOM 1711 N N . ASN A 1 210 ? -7.294 -11.108 -17.569 1.00 90.44 210 ASN A N 1
ATOM 1712 C CA . ASN A 1 210 ? -7.278 -10.067 -18.599 1.00 90.44 210 ASN A CA 1
ATOM 1713 C C . ASN A 1 210 ? -8.630 -9.332 -18.699 1.00 90.44 210 ASN A C 1
ATOM 1715 O O . ASN A 1 210 ? -9.230 -9.203 -19.772 1.00 90.44 210 ASN A O 1
ATOM 1719 N N . LYS A 1 211 ? -9.144 -8.892 -17.547 1.00 93.00 211 LYS A N 1
ATOM 1720 C CA . LYS A 1 211 ? -10.494 -8.339 -17.404 1.00 93.00 211 LYS A CA 1
ATOM 1721 C C . LYS A 1 211 ? -10.452 -7.002 -16.674 1.00 93.00 211 LYS A C 1
ATOM 1723 O O . LYS A 1 211 ? -9.739 -6.851 -15.689 1.00 93.00 211 LYS A O 1
ATOM 1728 N N . CYS A 1 212 ? -11.244 -6.034 -17.131 1.00 92.88 212 CYS A N 1
ATOM 1729 C CA . CYS A 1 212 ? -11.447 -4.768 -16.433 1.00 92.88 212 CYS A CA 1
ATOM 1730 C C . CYS A 1 212 ? -12.943 -4.481 -16.292 1.00 92.88 212 CYS A C 1
ATOM 1732 O O . CYS A 1 212 ? -13.692 -4.605 -17.260 1.00 92.88 212 CYS A O 1
ATOM 1734 N N . GLU A 1 213 ? -13.375 -4.111 -15.090 1.00 92.88 213 GLU A N 1
ATOM 1735 C CA . GLU A 1 213 ? -14.773 -3.834 -14.768 1.00 92.88 213 GLU A CA 1
ATOM 1736 C C . GLU A 1 213 ? -14.928 -2.458 -14.131 1.00 92.88 213 GLU A C 1
ATOM 1738 O O . GLU A 1 213 ? -14.110 -2.042 -13.315 1.00 92.88 213 GLU A O 1
ATOM 1743 N N . CYS A 1 214 ? -16.023 -1.771 -14.451 1.00 93.25 214 CYS A N 1
ATOM 1744 C CA . CYS A 1 214 ? -16.477 -0.629 -13.665 1.00 93.25 214 CYS A CA 1
ATOM 1745 C C . CYS A 1 214 ? -17.140 -1.150 -12.384 1.00 93.25 214 CYS A C 1
ATOM 1747 O O . CYS A 1 214 ? -18.192 -1.792 -12.447 1.00 93.25 214 CYS A O 1
ATOM 1749 N N . LEU A 1 215 ? -16.525 -0.889 -11.228 1.00 93.50 215 LEU A N 1
ATOM 1750 C CA . LEU A 1 215 ? -17.090 -1.261 -9.932 1.00 93.50 215 LEU A CA 1
ATOM 1751 C C . LEU A 1 215 ? -18.145 -0.255 -9.485 1.00 93.50 215 LEU A C 1
ATOM 1753 O O . LEU A 1 215 ? -19.257 -0.638 -9.113 1.00 93.50 215 LEU A O 1
ATOM 1757 N N . VAL A 1 216 ? -17.787 1.028 -9.518 1.00 94.12 216 VAL A N 1
ATOM 1758 C CA . VAL A 1 216 ? -18.639 2.112 -9.033 1.00 94.12 216 VAL A CA 1
ATOM 1759 C C . VAL A 1 216 ? -18.581 3.274 -10.022 1.00 94.12 216 VAL A C 1
ATOM 1761 O O . VAL A 1 216 ? -17.552 3.952 -10.101 1.00 94.12 216 VAL A O 1
ATOM 1764 N N . PRO A 1 217 ? -19.669 3.533 -10.772 1.00 90.12 217 PRO A N 1
ATOM 1765 C CA . PRO A 1 217 ? -19.783 4.779 -11.513 1.00 90.12 217 PRO A CA 1
ATOM 1766 C C . PRO A 1 217 ? -19.932 5.936 -10.516 1.00 90.12 217 PRO A C 1
ATOM 1768 O O . PRO A 1 217 ? -20.673 5.802 -9.544 1.00 90.12 217 PRO A O 1
ATOM 1771 N N . GLN A 1 218 ? -19.278 7.073 -10.775 1.00 90.69 218 GLN A N 1
ATOM 1772 C CA . GLN A 1 218 ? -19.381 8.285 -9.942 1.00 90.69 218 GLN A CA 1
ATOM 1773 C C . GLN A 1 218 ? -18.829 8.116 -8.513 1.00 90.69 218 GLN A C 1
ATOM 1775 O O . GLN A 1 218 ? -19.462 8.482 -7.522 1.00 90.69 218 GLN A O 1
ATOM 1780 N N . PHE A 1 219 ? -17.621 7.571 -8.406 1.00 91.00 219 PHE A N 1
ATOM 1781 C CA . PHE A 1 219 ? -16.826 7.571 -7.185 1.00 91.00 219 PHE A CA 1
ATOM 1782 C C . PHE A 1 219 ? -15.958 8.835 -7.163 1.00 91.00 219 PHE A C 1
ATOM 1784 O O . PHE A 1 219 ? -15.043 8.940 -7.959 1.00 91.00 219 PHE A O 1
ATOM 1791 N N . PHE A 1 220 ? -16.265 9.831 -6.328 1.00 83.69 220 PHE A N 1
ATOM 1792 C CA . PHE A 1 220 ? -15.563 11.130 -6.364 1.00 83.69 220 PHE A CA 1
ATOM 1793 C C . PHE A 1 220 ? -14.441 11.278 -5.329 1.00 83.69 220 PHE A C 1
ATOM 1795 O O . PHE A 1 220 ? -13.653 12.213 -5.424 1.00 83.69 220 PHE A O 1
ATOM 1802 N N . SER A 1 221 ? -14.379 10.395 -4.333 1.00 81.44 221 SER A N 1
ATOM 1803 C CA . SER A 1 221 ? -13.398 10.468 -3.248 1.00 81.44 221 SER A CA 1
ATOM 1804 C C . SER A 1 221 ? -12.321 9.414 -3.468 1.00 81.44 221 SER A C 1
ATOM 1806 O O . SER A 1 221 ? -12.615 8.226 -3.414 1.00 81.44 221 SER A O 1
ATOM 1808 N N . TRP A 1 222 ? -11.087 9.839 -3.735 1.00 88.69 222 TRP A N 1
ATOM 1809 C CA . TRP A 1 222 ? -9.942 8.942 -3.900 1.00 88.69 222 TRP A CA 1
ATOM 1810 C C . TRP A 1 222 ? -8.691 9.568 -3.272 1.00 88.69 222 TRP A C 1
ATOM 1812 O O . TRP A 1 222 ? -7.895 10.176 -3.987 1.00 88.69 222 TRP A O 1
ATOM 1822 N N . PRO A 1 223 ? -8.576 9.535 -1.933 1.00 87.19 223 PRO A N 1
ATOM 1823 C CA . PRO A 1 223 ? -7.470 10.172 -1.236 1.00 87.19 223 PRO A CA 1
ATOM 1824 C C . PRO A 1 223 ? -6.204 9.302 -1.266 1.00 87.19 223 PRO A C 1
ATOM 1826 O O . PRO A 1 223 ? -6.236 8.152 -1.696 1.00 87.19 223 PRO A O 1
ATOM 1829 N N . GLU A 1 224 ? -5.086 9.849 -0.789 1.00 80.62 224 GLU A N 1
ATOM 1830 C CA . GLU A 1 224 ? -3.777 9.183 -0.826 1.00 80.62 224 GLU A CA 1
ATOM 1831 C C . GLU A 1 224 ? -3.687 7.949 0.088 1.00 80.62 224 GLU A C 1
ATOM 1833 O O . GLU A 1 224 ? -3.031 6.966 -0.262 1.00 80.62 224 GLU A O 1
ATOM 1838 N N . GLY A 1 225 ? -4.374 7.959 1.235 1.00 85.31 225 GLY A N 1
ATOM 1839 C CA . GLY A 1 225 ? -4.384 6.850 2.187 1.00 85.31 225 GLY A CA 1
ATOM 1840 C C . GLY A 1 225 ? -5.563 5.909 1.960 1.00 85.31 225 GLY A C 1
ATOM 1841 O O . GLY A 1 225 ? -6.662 6.173 2.437 1.00 85.31 225 GLY A O 1
ATOM 1842 N N . ILE A 1 226 ? -5.361 4.782 1.272 1.00 90.19 226 ILE A N 1
ATOM 1843 C CA . ILE A 1 226 ? -6.424 3.785 1.055 1.00 90.19 226 ILE A CA 1
ATOM 1844 C C . ILE A 1 226 ? -5.935 2.389 1.427 1.00 90.19 226 ILE A C 1
ATOM 1846 O O . ILE A 1 226 ? -4.919 1.916 0.918 1.00 90.19 226 ILE A O 1
ATOM 1850 N N . VAL A 1 227 ? -6.698 1.698 2.277 1.00 91.38 227 VAL A N 1
ATOM 1851 C CA . VAL A 1 227 ? -6.416 0.316 2.693 1.00 91.38 227 VAL A CA 1
ATOM 1852 C C . VAL A 1 227 ? -7.682 -0.526 2.746 1.00 91.38 227 VAL A C 1
ATOM 1854 O O . VAL A 1 227 ? -8.779 -0.023 2.993 1.00 91.38 227 VAL A O 1
ATOM 1857 N N . PHE A 1 228 ? -7.523 -1.837 2.579 1.00 91.50 228 PHE A N 1
ATOM 1858 C CA . PHE A 1 228 ? -8.584 -2.796 2.866 1.00 91.50 228 PHE A CA 1
ATOM 1859 C C . PHE A 1 228 ? -8.584 -3.160 4.352 1.00 91.50 228 PHE A C 1
ATOM 1861 O O . PHE A 1 228 ? -7.599 -3.681 4.872 1.00 91.50 228 PHE A O 1
ATOM 1868 N N . ALA A 1 229 ? -9.708 -2.919 5.023 1.00 89.38 229 ALA A N 1
ATOM 1869 C CA . ALA A 1 229 ? -9.952 -3.376 6.392 1.00 89.38 229 ALA A CA 1
ATOM 1870 C C . ALA A 1 229 ? -10.477 -4.820 6.441 1.00 89.38 229 ALA A C 1
ATOM 1872 O O . ALA A 1 229 ? -10.217 -5.562 7.385 1.00 89.38 229 ALA A O 1
ATOM 1873 N N . ALA A 1 230 ? -11.238 -5.204 5.420 1.00 88.44 230 ALA A N 1
ATOM 1874 C CA . ALA A 1 230 ? -11.820 -6.525 5.222 1.00 88.44 230 ALA A CA 1
ATOM 1875 C C . ALA A 1 230 ? -12.092 -6.709 3.715 1.00 88.44 230 ALA A C 1
ATOM 1877 O O . ALA A 1 230 ? -11.983 -5.728 2.968 1.00 88.44 230 ALA A O 1
ATOM 1878 N N . PRO A 1 231 ? -12.468 -7.916 3.244 1.00 89.94 231 PRO A N 1
ATOM 1879 C CA . PRO A 1 231 ? -12.958 -8.077 1.879 1.00 89.94 231 PRO A CA 1
ATOM 1880 C C . PRO A 1 231 ? -14.049 -7.045 1.577 1.00 89.94 231 PRO A C 1
ATOM 1882 O O . PRO A 1 231 ? -14.975 -6.871 2.366 1.00 89.94 231 PRO A O 1
ATOM 1885 N N . ASP A 1 232 ? -13.887 -6.327 0.466 1.00 91.25 232 ASP A N 1
ATOM 1886 C CA . ASP A 1 232 ? -14.782 -5.263 -0.005 1.00 91.25 232 ASP A CA 1
ATOM 1887 C C . ASP A 1 232 ? -14.951 -4.032 0.909 1.00 91.25 232 ASP A C 1
ATOM 1889 O O . ASP A 1 232 ? -15.660 -3.103 0.529 1.00 91.25 232 ASP A O 1
ATOM 1893 N N . LEU A 1 233 ? -14.277 -3.953 2.061 1.00 92.75 233 LEU A N 1
ATOM 1894 C CA . LEU A 1 233 ? -14.331 -2.786 2.944 1.00 92.75 233 LEU A CA 1
ATOM 1895 C C . LEU A 1 233 ? -13.057 -1.948 2.825 1.00 92.75 233 LEU A C 1
ATOM 1897 O O . LEU A 1 233 ? -12.002 -2.319 3.350 1.00 92.75 233 LEU A O 1
ATOM 1901 N N . LEU A 1 234 ? -13.185 -0.791 2.185 1.00 93.88 234 LEU A N 1
ATOM 1902 C CA . LEU A 1 234 ? -12.136 0.215 2.093 1.00 93.88 234 LEU A CA 1
ATOM 1903 C C . LEU A 1 234 ? -12.216 1.185 3.266 1.00 93.88 234 LEU A C 1
ATOM 1905 O O . LEU A 1 234 ? -13.301 1.645 3.627 1.00 93.88 234 LEU A O 1
ATOM 1909 N N . LEU A 1 235 ? -11.056 1.551 3.795 1.00 92.62 235 LEU A N 1
ATOM 1910 C CA . LEU A 1 235 ? -10.883 2.758 4.587 1.00 92.62 235 LEU A CA 1
ATOM 1911 C C . LEU A 1 235 ? -10.098 3.773 3.766 1.00 92.62 235 LEU A C 1
ATOM 1913 O O . LEU A 1 235 ? -9.083 3.426 3.163 1.00 92.62 235 LEU A O 1
ATOM 1917 N N . LEU A 1 236 ? -10.600 5.003 3.739 1.00 91.06 236 LEU A N 1
ATOM 1918 C CA . LEU A 1 236 ? -10.082 6.105 2.946 1.00 91.06 236 LEU A CA 1
ATOM 1919 C C . LEU A 1 236 ? -9.734 7.259 3.884 1.00 91.06 236 LEU A C 1
ATOM 1921 O O . LEU A 1 236 ? -10.595 7.756 4.612 1.00 91.06 236 LEU A O 1
ATOM 1925 N N . HIS A 1 237 ? -8.478 7.668 3.860 1.00 87.00 237 HIS A N 1
ATOM 1926 C CA . HIS A 1 237 ? -7.887 8.687 4.711 1.00 87.00 237 HIS A CA 1
ATOM 1927 C C . HIS A 1 237 ? -7.260 9.776 3.843 1.00 87.00 237 HIS A C 1
ATOM 1929 O O . HIS A 1 237 ? -6.506 9.478 2.917 1.00 87.00 237 HIS A O 1
ATOM 1935 N N . ASP A 1 238 ? -7.604 11.027 4.140 1.00 79.94 238 ASP A N 1
ATOM 1936 C CA . ASP A 1 238 ? -7.088 12.213 3.459 1.00 79.94 238 ASP A CA 1
ATOM 1937 C C . ASP A 1 238 ? -6.143 12.964 4.402 1.00 79.94 238 ASP A C 1
ATOM 1939 O O . ASP A 1 238 ? -6.559 13.443 5.458 1.00 79.94 238 ASP A O 1
ATOM 1943 N N . SER A 1 239 ? -4.876 13.094 4.008 1.00 70.62 239 SER A N 1
ATOM 1944 C CA . SER A 1 239 ? -3.853 13.826 4.761 1.00 70.62 239 SER A CA 1
ATOM 1945 C C . SER A 1 239 ? -4.175 15.321 4.899 1.00 70.62 239 SER A C 1
ATOM 1947 O O . SER A 1 239 ? -3.731 15.962 5.848 1.00 70.62 239 SER A O 1
ATOM 1949 N N . SER A 1 240 ? -5.009 15.883 4.016 1.00 68.88 240 SER A N 1
ATOM 1950 C CA . SER A 1 240 ? -5.494 17.270 4.115 1.00 68.88 240 SER A CA 1
ATOM 1951 C C . SER A 1 240 ? -6.568 17.445 5.188 1.00 68.88 240 SER A C 1
ATOM 1953 O O . SER A 1 240 ? -6.765 18.549 5.70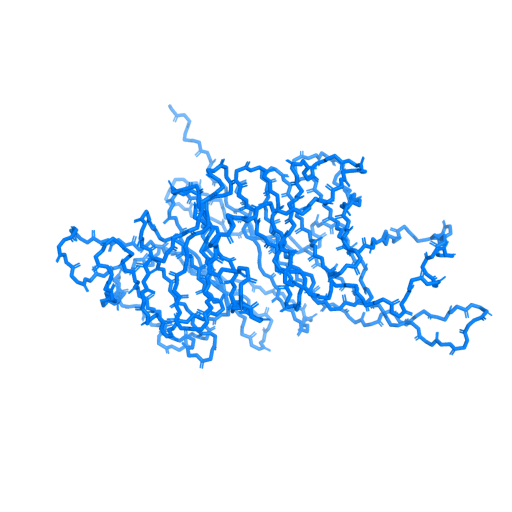3 1.00 68.88 240 SER A O 1
ATOM 1955 N N . TYR A 1 241 ? -7.255 16.358 5.548 1.00 69.94 241 TYR A N 1
ATOM 1956 C CA . TYR A 1 241 ? -8.256 16.312 6.612 1.00 69.94 241 TYR A CA 1
ATOM 1957 C C . TYR A 1 241 ? -7.918 15.167 7.558 1.00 69.94 241 TYR A C 1
ATOM 1959 O O . TYR A 1 241 ? -8.638 14.172 7.610 1.00 69.94 241 TYR A O 1
ATOM 1967 N N . PRO A 1 242 ? -6.827 15.300 8.323 1.00 58.88 242 PRO A N 1
ATOM 1968 C CA . PRO A 1 242 ? -6.180 14.170 8.965 1.00 58.88 242 PRO A CA 1
ATOM 1969 C C . PRO A 1 242 ? -7.076 13.394 9.930 1.00 58.88 242 PRO A C 1
ATOM 1971 O O . PRO A 1 242 ? -6.892 12.201 10.104 1.00 58.88 242 PRO A O 1
ATOM 1974 N N . THR A 1 243 ? -8.067 14.050 10.535 1.00 64.62 243 THR A N 1
ATOM 1975 C CA . THR A 1 243 ? -9.040 13.444 11.455 1.00 64.62 243 THR A CA 1
ATOM 1976 C C . THR A 1 243 ? -10.173 12.693 10.742 1.00 64.62 243 THR A C 1
ATOM 1978 O O . THR A 1 243 ? -10.996 12.049 11.394 1.00 64.62 243 THR A O 1
ATOM 1981 N N . SER A 1 244 ? -10.232 12.761 9.410 1.00 72.81 244 SER A N 1
ATOM 1982 C CA . SER A 1 244 ? -11.283 12.190 8.575 1.00 72.81 244 SER A CA 1
ATOM 1983 C C . SER A 1 244 ? -10.878 10.809 8.067 1.00 72.81 244 SER A C 1
ATOM 1985 O O . SER A 1 244 ? -10.046 10.670 7.169 1.00 72.81 244 SER A O 1
ATOM 1987 N N . LEU A 1 245 ? -11.506 9.777 8.629 1.00 85.44 245 LEU A N 1
ATOM 1988 C CA . LEU A 1 245 ? -11.502 8.435 8.061 1.00 85.44 245 LEU A CA 1
ATOM 1989 C C . LEU A 1 245 ? -12.892 8.132 7.513 1.00 85.44 245 LEU A C 1
ATOM 1991 O O . LEU A 1 245 ? -13.882 8.190 8.243 1.00 85.44 245 LEU A O 1
ATOM 1995 N N . LEU A 1 246 ? -12.961 7.781 6.235 1.00 89.50 246 LEU A N 1
ATOM 1996 C CA . LEU A 1 246 ? -14.178 7.309 5.592 1.00 89.50 246 LEU A CA 1
ATOM 1997 C C . LEU A 1 246 ? -14.103 5.797 5.422 1.00 89.50 246 LEU A C 1
ATOM 1999 O O . LEU A 1 246 ? -13.038 5.244 5.162 1.00 89.50 246 LEU A O 1
ATOM 2003 N N . ALA A 1 247 ? -15.247 5.132 5.525 1.00 92.50 247 ALA A N 1
ATOM 2004 C CA . ALA A 1 247 ? -15.378 3.731 5.165 1.00 92.50 247 ALA A CA 1
ATOM 2005 C C . ALA A 1 247 ? -16.266 3.605 3.930 1.00 92.50 247 ALA A C 1
ATOM 2007 O O . ALA A 1 247 ? -17.326 4.229 3.857 1.00 92.50 247 ALA A O 1
ATOM 2008 N N . TYR A 1 248 ? -15.854 2.781 2.972 1.00 93.69 248 TYR A N 1
ATOM 2009 C CA . TYR A 1 248 ? -16.649 2.465 1.794 1.00 93.69 248 TYR A CA 1
ATOM 2010 C C . TYR A 1 248 ? -16.769 0.957 1.613 1.00 93.69 248 TYR A C 1
ATOM 2012 O O . TYR A 1 248 ? -15.773 0.243 1.528 1.00 93.69 248 TYR A O 1
ATOM 2020 N N . ASP A 1 249 ? -18.005 0.483 1.538 1.00 93.00 249 ASP A N 1
ATOM 2021 C CA . ASP A 1 249 ? -18.332 -0.907 1.251 1.00 93.00 249 ASP A CA 1
ATOM 2022 C C . ASP A 1 249 ? -18.543 -1.067 -0.259 1.00 93.00 249 ASP A C 1
ATOM 2024 O O . ASP A 1 249 ? -19.525 -0.569 -0.814 1.00 93.00 249 ASP A O 1
ATOM 2028 N N . LEU A 1 250 ? -17.614 -1.755 -0.926 1.00 93.00 250 LEU A N 1
ATOM 2029 C CA . LEU A 1 250 ? -17.641 -2.033 -2.363 1.00 93.00 250 LEU A CA 1
ATOM 2030 C C . LEU A 1 250 ? -18.777 -2.985 -2.751 1.00 93.00 250 LEU A C 1
ATOM 2032 O O . LEU A 1 250 ? -19.307 -2.871 -3.859 1.00 93.00 250 LEU A O 1
ATOM 2036 N N . ALA A 1 251 ? -19.181 -3.892 -1.858 1.00 91.06 251 ALA A N 1
ATOM 2037 C CA . ALA A 1 251 ? -20.243 -4.854 -2.130 1.00 91.06 251 ALA A CA 1
ATOM 2038 C C . ALA A 1 251 ? -21.608 -4.158 -2.156 1.00 91.06 251 ALA A C 1
ATOM 2040 O O . ALA A 1 251 ? -22.395 -4.353 -3.086 1.00 91.06 251 ALA A O 1
ATOM 2041 N N . THR A 1 252 ? -21.883 -3.298 -1.170 1.00 91.50 252 THR A N 1
ATOM 2042 C CA . THR A 1 252 ? -23.142 -2.529 -1.122 1.00 91.50 252 THR A CA 1
ATOM 2043 C C . THR A 1 252 ? -23.073 -1.177 -1.830 1.00 91.50 252 THR A C 1
ATOM 2045 O O . THR A 1 252 ? -24.115 -0.547 -2.034 1.00 91.50 252 THR A O 1
ATOM 2048 N N . ARG A 1 253 ? -21.873 -0.757 -2.250 1.00 92.38 253 ARG A N 1
ATOM 2049 C CA . ARG A 1 253 ? -21.559 0.511 -2.928 1.00 92.38 253 ARG A CA 1
ATOM 2050 C C . ARG A 1 253 ? -21.971 1.739 -2.121 1.00 92.38 253 ARG A C 1
ATOM 2052 O O . ARG A 1 253 ? -22.544 2.690 -2.661 1.00 92.38 253 ARG A O 1
ATOM 2059 N N . LYS A 1 254 ? -21.708 1.716 -0.815 1.00 91.88 254 LYS A N 1
ATOM 2060 C CA . LYS A 1 254 ? -22.129 2.769 0.117 1.00 91.88 254 LYS A CA 1
ATOM 2061 C C . LYS A 1 254 ? -20.991 3.209 1.020 1.00 91.88 254 LYS A C 1
ATOM 2063 O O . LYS A 1 254 ? -20.223 2.388 1.512 1.00 91.88 254 LYS A O 1
ATOM 2068 N N . PHE A 1 255 ? -20.959 4.513 1.287 1.00 91.81 255 PHE A N 1
ATOM 2069 C CA . PHE A 1 255 ? -20.207 5.039 2.415 1.00 91.81 255 PHE A CA 1
ATOM 2070 C C . PHE A 1 255 ? -20.874 4.597 3.715 1.00 91.81 255 PHE A C 1
ATOM 2072 O O . PHE A 1 255 ? -22.104 4.624 3.835 1.00 91.81 255 PHE A O 1
ATOM 2079 N N . LEU A 1 256 ? -20.050 4.172 4.661 1.00 92.38 256 LEU A N 1
ATOM 2080 C CA . LEU A 1 256 ? -20.452 3.785 6.001 1.00 92.38 256 LEU A CA 1
ATOM 2081 C C . LEU A 1 256 ? -19.987 4.861 6.983 1.00 92.38 256 LEU A C 1
ATOM 2083 O O . LEU A 1 256 ? -18.945 5.490 6.791 1.00 92.38 256 LEU A O 1
ATOM 2087 N N . GLU A 1 257 ? -20.760 5.055 8.042 1.00 90.56 257 GLU A N 1
ATOM 2088 C CA . GLU A 1 257 ? -20.358 5.879 9.174 1.00 90.56 257 GLU A CA 1
ATOM 2089 C C . GLU A 1 257 ? -19.184 5.214 9.900 1.00 90.56 257 GLU A C 1
ATOM 2091 O O . GLU A 1 257 ? -19.180 4.000 10.117 1.00 90.56 257 GLU A O 1
ATOM 2096 N N . VAL A 1 258 ? -18.183 6.005 10.277 1.00 89.12 258 VAL A N 1
ATOM 2097 C CA . VAL A 1 258 ? -16.992 5.532 10.985 1.00 89.12 258 VAL A CA 1
ATOM 2098 C C . VAL A 1 258 ? -17.035 6.052 12.414 1.00 89.12 258 VAL A C 1
ATOM 2100 O O . VAL A 1 258 ? -17.107 7.258 12.634 1.00 89.12 258 VAL A O 1
ATOM 2103 N N . VAL A 1 259 ? -16.984 5.143 13.387 1.00 87.94 259 VAL A N 1
ATOM 2104 C CA . VAL A 1 259 ? -17.073 5.477 14.814 1.00 87.94 259 VAL A CA 1
ATOM 2105 C C . VAL A 1 259 ? -15.910 4.845 15.561 1.00 87.94 259 VAL A C 1
ATOM 2107 O O . VAL A 1 259 ? -15.692 3.641 15.461 1.00 87.94 259 VAL A O 1
ATOM 2110 N N . TRP A 1 260 ? -15.188 5.627 16.360 1.00 84.81 260 TRP A N 1
ATOM 2111 C CA . TRP A 1 260 ? -14.179 5.075 17.258 1.00 84.81 260 TRP A CA 1
ATOM 2112 C C . TRP A 1 260 ? -14.788 4.567 18.574 1.00 84.81 260 TRP A C 1
ATOM 2114 O O . TRP A 1 260 ? -15.652 5.216 19.163 1.00 84.81 260 TRP A O 1
ATOM 2124 N N . SER A 1 261 ? -14.315 3.418 19.063 1.00 80.81 261 SER A N 1
ATOM 2125 C CA . SER A 1 261 ? -14.749 2.803 20.320 1.00 80.81 261 SER A CA 1
ATOM 2126 C C . SER A 1 261 ? -13.584 2.134 21.072 1.00 80.81 261 SER A C 1
ATOM 2128 O O . SER A 1 261 ? -13.067 1.123 20.588 1.00 80.81 261 SER A O 1
ATOM 2130 N N . PRO A 1 262 ? -13.223 2.605 22.282 1.00 74.25 262 PRO A N 1
ATOM 2131 C CA . PRO A 1 262 ? -13.705 3.849 22.888 1.00 74.25 262 PRO A CA 1
ATOM 2132 C C . PRO A 1 262 ? -13.327 5.048 22.012 1.00 74.25 262 PRO A C 1
ATOM 2134 O O . PRO A 1 262 ? -12.334 4.973 21.294 1.00 74.25 262 PRO A O 1
ATOM 2137 N N . SER A 1 263 ? -14.113 6.131 22.063 1.00 67.31 263 SER A N 1
ATOM 2138 C CA . SER A 1 263 ? -13.717 7.396 21.434 1.00 67.31 263 SER A CA 1
ATOM 2139 C C . SER A 1 263 ? -12.411 7.832 22.087 1.00 67.31 263 SER A C 1
ATOM 2141 O O . SER A 1 263 ? -12.416 8.111 23.288 1.00 67.31 263 SER A O 1
ATOM 2143 N N . PRO A 1 264 ? -11.292 7.840 21.362 1.00 64.44 264 PRO A N 1
ATOM 2144 C CA . PRO A 1 264 ? -10.037 8.204 21.958 1.00 64.44 264 PRO A CA 1
ATOM 2145 C C . PRO A 1 264 ? -9.943 9.738 21.982 1.00 64.44 264 PRO A C 1
ATOM 2147 O O . PRO A 1 264 ? -10.629 10.411 21.206 1.00 64.44 264 PRO A O 1
ATOM 2150 N N . ASP A 1 265 ? -9.111 10.301 22.865 1.00 59.09 265 ASP A N 1
ATOM 2151 C CA . ASP A 1 265 ? -8.710 11.724 22.831 1.00 59.09 265 ASP A CA 1
ATOM 2152 C C . ASP A 1 265 ? -7.774 11.944 21.631 1.00 59.09 265 ASP A C 1
ATOM 2154 O O . ASP A 1 265 ? -6.581 12.200 21.743 1.00 5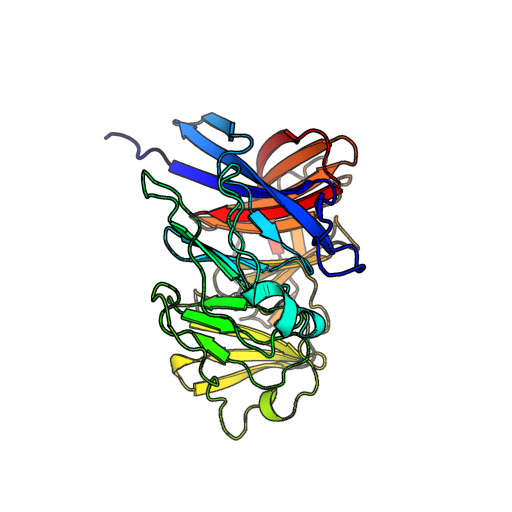9.09 265 ASP A O 1
ATOM 2158 N N . VAL A 1 266 ? -8.322 11.693 20.450 1.00 55.72 266 VAL A N 1
ATOM 2159 C CA . VAL A 1 266 ? -7.634 11.529 19.169 1.00 55.72 266 VAL A CA 1
ATOM 2160 C C . VAL A 1 266 ? -8.065 12.610 18.177 1.00 55.72 266 VAL A C 1
ATOM 2162 O O . VAL A 1 266 ? -7.508 12.723 17.089 1.00 55.72 266 VAL A O 1
ATOM 2165 N N . ALA A 1 267 ? -9.021 13.456 18.572 1.00 50.31 267 ALA A N 1
ATOM 2166 C CA . ALA A 1 267 ? -9.512 14.579 17.780 1.00 50.31 267 ALA A CA 1
ATOM 2167 C C . ALA A 1 267 ? -8.407 15.574 17.364 1.00 50.31 267 ALA A C 1
ATOM 2169 O O . ALA A 1 267 ? -8.626 16.347 16.436 1.00 50.31 267 ALA A O 1
ATOM 2170 N N . ASP A 1 268 ? -7.230 15.510 17.993 1.00 55.78 268 ASP A N 1
ATOM 2171 C CA . ASP A 1 268 ? -6.098 16.401 17.732 1.00 55.78 268 ASP A CA 1
ATOM 2172 C C . ASP A 1 268 ? -4.974 15.766 16.893 1.00 55.78 268 ASP A C 1
ATOM 2174 O O . ASP A 1 268 ? -3.974 16.432 16.614 1.00 55.78 268 ASP A O 1
ATOM 2178 N N . PHE A 1 269 ? -5.083 14.494 16.487 1.00 60.28 269 PHE A N 1
ATOM 2179 C CA . PHE A 1 269 ? -4.005 13.856 15.730 1.00 60.28 269 PHE A CA 1
ATOM 2180 C C . PHE A 1 269 ? -4.117 14.111 14.231 1.00 60.28 269 PHE A C 1
ATOM 2182 O O . PHE A 1 269 ? -5.101 13.771 13.573 1.00 60.28 269 PHE A O 1
ATOM 2189 N N . VAL A 1 270 ? -3.049 14.703 13.700 1.00 61.66 270 VAL A N 1
ATOM 2190 C CA . VAL A 1 270 ? -2.791 14.790 12.270 1.00 61.66 270 VAL A CA 1
ATOM 2191 C C . VAL A 1 270 ? -2.213 13.451 11.836 1.00 61.66 270 VAL A C 1
ATOM 2193 O O . VAL A 1 270 ? -1.071 13.182 12.165 1.00 61.66 270 VAL A O 1
ATOM 2196 N N . TYR A 1 271 ? -2.997 12.588 11.188 1.00 63.19 271 TYR A N 1
ATOM 2197 C CA . TYR A 1 271 ? -2.498 11.342 10.608 1.00 63.19 271 TYR A CA 1
ATOM 2198 C C . TYR A 1 271 ? -1.829 11.564 9.255 1.00 63.19 271 TYR A C 1
ATOM 2200 O O . TYR A 1 271 ? -2.415 12.226 8.402 1.00 63.19 271 TYR A O 1
ATOM 2208 N N . ASP A 1 272 ? -0.657 10.955 9.050 1.00 72.25 272 ASP A N 1
ATOM 2209 C CA . ASP A 1 272 ? 0.098 11.082 7.798 1.00 72.25 272 ASP A CA 1
ATOM 2210 C C . ASP A 1 272 ? -0.113 9.874 6.887 1.00 72.25 272 ASP A C 1
ATOM 2212 O O . ASP A 1 272 ? -0.370 10.034 5.697 1.00 72.25 272 ASP A O 1
ATOM 2216 N N . VAL A 1 273 ? -0.032 8.654 7.436 1.00 81.06 273 VAL A N 1
ATOM 2217 C CA . VAL A 1 273 ? -0.122 7.426 6.635 1.00 81.06 273 VAL A CA 1
ATOM 2218 C C . VAL A 1 273 ? -0.982 6.367 7.317 1.00 81.06 273 VAL A C 1
ATOM 2220 O O . VAL A 1 273 ? -0.842 6.081 8.508 1.00 81.06 273 VAL A O 1
ATOM 2223 N N . LEU A 1 274 ? -1.844 5.741 6.516 1.00 86.56 274 LEU A N 1
ATOM 2224 C CA . LEU A 1 274 ? -2.648 4.578 6.870 1.00 86.56 274 LEU A CA 1
ATOM 2225 C C . LEU A 1 274 ? -2.127 3.341 6.132 1.00 86.56 274 LEU A C 1
ATOM 2227 O O . LEU A 1 274 ? -2.047 3.341 4.905 1.00 86.56 274 LEU A O 1
ATOM 2231 N N . PHE A 1 275 ? -1.820 2.266 6.857 1.00 86.31 275 PHE A N 1
ATOM 2232 C CA . PHE A 1 275 ? -1.403 0.999 6.250 1.00 86.31 275 PHE A CA 1
ATOM 2233 C C . PHE A 1 275 ? -2.025 -0.224 6.934 1.00 86.31 275 PHE A C 1
ATOM 2235 O O . PHE A 1 275 ? -2.377 -0.214 8.117 1.00 86.31 275 PHE A O 1
ATOM 2242 N N . SER A 1 276 ? -2.162 -1.302 6.158 1.00 87.38 276 SER A N 1
ATOM 2243 C CA . SER A 1 276 ? -2.617 -2.606 6.637 1.00 87.38 276 SER A CA 1
ATOM 2244 C C . SER A 1 276 ? -1.466 -3.410 7.236 1.00 87.38 276 SER A C 1
ATOM 2246 O O . SER A 1 276 ? -0.389 -3.504 6.648 1.00 87.38 276 SER A O 1
ATOM 2248 N N . LEU A 1 277 ? -1.726 -4.042 8.371 1.00 86.94 277 LEU A N 1
ATOM 2249 C CA . LEU A 1 277 ? -0.842 -4.965 9.072 1.00 86.94 277 LEU A CA 1
ATOM 2250 C C . LEU A 1 277 ? -1.385 -6.407 8.966 1.00 86.94 277 LEU A C 1
ATOM 2252 O O . LEU A 1 277 ? -2.550 -6.612 8.602 1.00 86.94 277 LEU A O 1
ATOM 2256 N N . PRO A 1 278 ? -0.585 -7.435 9.315 1.00 81.94 278 PRO A N 1
ATOM 2257 C CA . PRO A 1 278 ? -1.068 -8.811 9.399 1.00 81.94 278 PRO A CA 1
ATOM 2258 C C . PRO A 1 278 ? -2.313 -8.954 10.284 1.00 81.94 278 PRO A C 1
ATOM 2260 O O . PRO A 1 278 ? -2.525 -8.185 11.220 1.00 81.94 278 PRO A O 1
ATOM 2263 N N . ASN A 1 279 ? -3.116 -9.993 10.040 1.00 82.19 279 ASN A N 1
ATOM 2264 C CA . ASN A 1 279 ? -4.294 -10.329 10.854 1.00 82.19 279 ASN A CA 1
ATOM 2265 C C . ASN A 1 279 ? -5.379 -9.233 10.898 1.00 82.19 279 ASN A C 1
ATOM 2267 O O . ASN A 1 279 ? -6.026 -9.056 11.932 1.00 82.19 279 ASN A O 1
ATOM 2271 N N . GLN A 1 280 ? -5.580 -8.513 9.784 1.00 84.06 280 GLN A N 1
ATOM 2272 C CA . GLN A 1 280 ? -6.583 -7.437 9.650 1.00 84.06 280 GLN A CA 1
ATOM 2273 C C . GLN A 1 280 ? -6.390 -6.306 10.670 1.00 84.06 280 GLN A C 1
ATOM 2275 O O . GLN A 1 280 ? -7.330 -5.612 11.063 1.00 84.06 280 GLN A O 1
ATOM 2280 N N . LEU A 1 281 ? -5.159 -6.153 11.147 1.00 89.06 281 LEU A N 1
ATOM 2281 C CA . LEU A 1 281 ? -4.769 -5.013 11.944 1.00 89.06 281 LEU A CA 1
ATOM 2282 C C . LEU A 1 281 ? -4.509 -3.841 11.007 1.00 89.06 281 LEU A C 1
ATOM 2284 O O . LEU A 1 281 ? -4.059 -4.007 9.876 1.00 89.06 281 LEU A O 1
ATOM 2288 N N . LEU A 1 282 ? -4.794 -2.648 11.491 1.00 91.12 282 LEU A N 1
ATOM 2289 C CA . LEU A 1 282 ? -4.544 -1.408 10.784 1.00 91.12 282 LEU A CA 1
ATOM 2290 C C . LEU A 1 282 ? -3.670 -0.536 11.661 1.00 91.12 282 LEU A C 1
ATOM 2292 O O . LEU A 1 282 ? -3.706 -0.648 12.892 1.00 91.12 282 LEU A O 1
ATOM 2296 N N . CYS A 1 283 ? -2.880 0.319 11.033 1.00 88.75 283 CYS A N 1
ATOM 2297 C CA . CYS A 1 283 ? -2.064 1.260 11.764 1.00 88.75 283 CYS A CA 1
ATOM 2298 C C . CYS A 1 283 ? -2.068 2.623 11.091 1.00 88.75 283 CYS A C 1
ATOM 2300 O O . CYS A 1 283 ? -1.848 2.737 9.885 1.00 88.75 283 CYS A O 1
ATOM 2302 N N . PHE A 1 284 ? -2.334 3.639 11.907 1.00 86.94 284 PHE A N 1
ATOM 2303 C CA . PHE A 1 284 ? -2.008 5.014 11.580 1.00 86.94 284 PHE A CA 1
ATOM 2304 C C . PHE A 1 284 ? -0.618 5.313 12.111 1.00 86.94 284 PHE A C 1
ATOM 2306 O O . PHE A 1 284 ? -0.369 5.132 13.308 1.00 86.94 284 PHE A O 1
ATOM 2313 N N . ALA A 1 285 ? 0.256 5.793 11.234 1.00 85.56 285 ALA A N 1
ATOM 2314 C CA . ALA A 1 285 ? 1.492 6.437 11.635 1.00 85.56 285 ALA A CA 1
ATOM 2315 C C . ALA A 1 285 ? 1.391 7.936 11.379 1.00 85.56 285 ALA A C 1
ATOM 2317 O O . ALA A 1 285 ? 0.843 8.366 10.359 1.00 85.56 285 ALA A O 1
ATOM 2318 N N . TYR A 1 286 ? 1.922 8.722 12.307 1.00 80.81 286 TYR A N 1
ATOM 2319 C CA . TYR A 1 286 ? 2.046 10.154 12.100 1.00 80.81 286 TYR A CA 1
ATOM 2320 C C . TYR A 1 286 ? 3.238 10.763 12.803 1.00 80.81 286 TYR A C 1
ATOM 2322 O O . TYR A 1 286 ? 3.731 10.244 13.811 1.00 80.81 286 TYR A O 1
ATOM 2330 N N . PHE A 1 287 ? 3.678 11.884 12.257 1.00 74.56 287 PHE A N 1
ATOM 2331 C CA . PHE A 1 287 ? 4.826 12.640 12.691 1.00 74.56 287 PHE A CA 1
ATOM 2332 C C . PHE A 1 287 ? 4.380 13.975 13.286 1.00 74.56 287 PHE A C 1
ATOM 2334 O O . PHE A 1 287 ? 3.757 14.807 12.631 1.00 74.56 287 PHE A O 1
ATOM 2341 N N . LEU A 1 288 ? 4.739 14.218 14.548 1.00 70.00 288 LEU A N 1
ATOM 2342 C CA . LEU A 1 288 ? 4.667 15.571 15.093 1.00 70.00 288 LEU A CA 1
ATOM 2343 C C . LEU A 1 288 ? 5.937 16.347 14.706 1.00 70.00 288 LEU A C 1
ATOM 2345 O O . LEU A 1 288 ? 7.015 15.752 14.745 1.00 70.00 288 LEU A O 1
ATOM 2349 N N . PRO A 1 289 ? 5.862 17.677 14.478 1.00 59.16 289 PRO A N 1
ATOM 2350 C CA . PRO A 1 289 ? 6.991 18.540 14.079 1.00 59.16 289 PRO A CA 1
ATOM 2351 C C . PRO A 1 289 ? 8.228 18.537 15.004 1.00 59.16 289 PRO A C 1
ATOM 2353 O O . PRO A 1 289 ? 9.191 19.255 14.755 1.00 59.16 289 PRO A O 1
ATOM 2356 N N . TYR A 1 290 ? 8.206 17.762 16.089 1.00 60.22 290 TYR A N 1
ATOM 2357 C CA . TYR A 1 290 ? 9.232 17.665 17.124 1.00 60.22 290 TYR A CA 1
ATOM 2358 C C . TYR A 1 290 ? 9.810 16.249 17.224 1.00 60.22 290 TYR A C 1
ATOM 2360 O O . TYR A 1 290 ? 9.999 15.726 18.325 1.00 60.22 290 TYR A O 1
ATOM 2368 N N . SER A 1 291 ? 10.076 15.612 16.081 1.00 73.00 291 SER A N 1
ATOM 2369 C CA . SER A 1 291 ? 10.863 14.370 16.013 1.00 73.00 291 SER A CA 1
ATOM 2370 C C . SER A 1 291 ? 10.166 13.132 16.591 1.00 73.00 291 SER A C 1
ATOM 2372 O O . SER A 1 291 ? 10.806 12.101 16.763 1.00 73.00 291 SER A O 1
ATOM 2374 N N . THR A 1 292 ? 8.875 13.202 16.930 1.00 82.31 292 THR A N 1
ATOM 2375 C CA . THR A 1 292 ? 8.149 12.072 17.531 1.00 82.31 292 THR A CA 1
ATOM 2376 C C . THR A 1 292 ? 7.198 11.461 16.519 1.00 82.31 292 THR A C 1
ATOM 2378 O O . THR A 1 292 ? 6.322 12.148 15.996 1.00 82.31 292 THR A O 1
ATOM 2381 N N . VAL A 1 293 ? 7.359 10.163 16.287 1.00 83.50 293 VAL A N 1
ATOM 2382 C CA . VAL A 1 293 ? 6.442 9.350 15.495 1.00 83.50 293 VAL A CA 1
ATOM 2383 C C . VAL A 1 293 ? 5.515 8.604 16.434 1.00 83.50 293 VAL A C 1
ATOM 2385 O O . VAL A 1 293 ? 5.974 7.994 17.401 1.00 83.50 293 VAL A O 1
ATOM 2388 N N . TYR A 1 294 ? 4.230 8.616 16.123 1.00 85.88 294 TYR A N 1
ATOM 2389 C CA . TYR A 1 294 ? 3.212 7.849 16.821 1.00 85.88 294 TYR A CA 1
ATOM 2390 C C . TYR A 1 294 ? 2.667 6.746 15.927 1.00 85.88 294 TYR A C 1
ATOM 2392 O O . TYR A 1 294 ? 2.532 6.926 14.719 1.00 85.88 294 TYR A O 1
ATOM 2400 N N . PHE A 1 295 ? 2.318 5.626 16.549 1.00 87.69 295 PHE A N 1
ATOM 2401 C CA . PHE A 1 295 ? 1.679 4.482 15.919 1.00 87.69 295 PHE A CA 1
ATOM 2402 C C . PHE A 1 295 ? 0.405 4.152 16.681 1.00 87.69 295 PHE A C 1
ATOM 2404 O O . PHE A 1 295 ? 0.459 3.796 17.859 1.00 87.69 295 PHE A O 1
ATOM 2411 N N . ILE A 1 296 ? -0.738 4.249 16.011 1.00 87.31 296 ILE A N 1
ATOM 2412 C CA . ILE A 1 296 ? -2.025 3.819 16.556 1.00 87.31 296 ILE A CA 1
ATOM 2413 C C . ILE A 1 296 ? -2.412 2.538 15.846 1.00 87.31 296 ILE A C 1
ATOM 2415 O O . ILE A 1 296 ? -2.754 2.564 14.664 1.00 87.31 296 ILE A O 1
ATOM 2419 N N . LYS A 1 297 ? -2.356 1.417 16.561 1.00 89.38 297 LYS A N 1
ATOM 2420 C CA . LYS A 1 297 ? -2.819 0.119 16.070 1.00 89.38 297 LYS A CA 1
ATOM 2421 C C . LYS A 1 297 ? -4.294 -0.017 16.397 1.00 89.38 297 LYS A C 1
ATOM 2423 O O . LYS A 1 297 ? -4.705 0.169 17.542 1.00 89.38 297 LYS A O 1
ATOM 2428 N N . PHE A 1 298 ? -5.100 -0.363 15.407 1.00 89.56 298 PHE A N 1
ATOM 2429 C CA . PHE A 1 298 ? -6.540 -0.499 15.576 1.00 89.56 298 PHE A CA 1
ATOM 2430 C C . PHE A 1 298 ? -7.106 -1.627 14.718 1.00 89.56 298 PHE A C 1
ATOM 2432 O O . PHE A 1 298 ? -6.445 -2.173 13.833 1.00 89.56 298 PHE A O 1
ATOM 2439 N N . ARG A 1 299 ? -8.352 -1.998 15.004 1.00 91.06 299 ARG A N 1
ATOM 2440 C CA . ARG A 1 299 ? -9.165 -2.866 14.148 1.00 91.06 299 ARG A CA 1
ATOM 2441 C C . ARG A 1 299 ? -10.380 -2.109 13.671 1.00 91.06 299 ARG A C 1
ATOM 2443 O O . ARG A 1 299 ? -11.000 -1.401 14.454 1.00 91.06 299 ARG A O 1
ATOM 2450 N N . ALA A 1 300 ? -10.737 -2.324 12.416 1.00 90.44 300 ALA A N 1
ATOM 2451 C CA . ALA A 1 300 ? -12.026 -1.928 11.885 1.00 90.44 300 ALA A CA 1
ATOM 2452 C C . ALA A 1 300 ? -12.941 -3.151 11.860 1.00 90.44 300 ALA A C 1
ATOM 2454 O O . ALA A 1 300 ? -12.574 -4.205 11.342 1.00 90.44 300 ALA A O 1
ATOM 2455 N N . GLN A 1 301 ? -14.121 -3.024 12.452 1.00 90.44 301 GLN A N 1
ATOM 2456 C CA . GLN A 1 301 ? -15.102 -4.096 12.515 1.00 90.44 301 GLN A CA 1
ATOM 2457 C C . GLN A 1 301 ? -16.470 -3.582 12.112 1.00 90.44 301 GLN A C 1
ATOM 2459 O O . GLN A 1 301 ? -16.910 -2.511 12.529 1.00 90.44 301 GLN A O 1
ATOM 2464 N N . ARG A 1 302 ? -17.172 -4.393 11.330 1.00 88.00 302 ARG A N 1
ATOM 2465 C CA . ARG A 1 302 ? -18.579 -4.176 11.037 1.00 88.00 302 ARG A CA 1
ATOM 2466 C C . ARG A 1 302 ? -19.403 -5.060 11.980 1.00 88.00 302 ARG A C 1
ATOM 2468 O O . ARG A 1 302 ? -19.228 -6.275 11.936 1.00 88.00 302 ARG A O 1
ATOM 2475 N N . PRO A 1 303 ? -20.291 -4.501 12.822 1.00 84.31 303 PRO A N 1
ATOM 2476 C CA . PRO A 1 303 ? -21.096 -5.308 13.745 1.00 84.31 303 PRO A CA 1
ATOM 2477 C C . PRO A 1 303 ? -21.982 -6.339 13.034 1.00 84.31 303 PRO A C 1
ATOM 2479 O O . PRO A 1 303 ? -22.237 -7.415 13.567 1.00 84.31 303 PRO A O 1
ATOM 2482 N N . SER A 1 304 ? -22.463 -6.004 11.833 1.00 81.75 304 SER A N 1
ATOM 2483 C CA . SER A 1 304 ? -23.165 -6.920 10.930 1.00 81.75 304 SER A CA 1
ATOM 2484 C C . SER A 1 304 ? -23.104 -6.416 9.486 1.00 81.75 304 SER A C 1
ATOM 2486 O O . SER A 1 304 ? -22.993 -5.213 9.259 1.00 81.75 304 SER A O 1
ATOM 2488 N N . ASP A 1 305 ? -23.299 -7.288 8.500 1.00 75.50 305 ASP A N 1
ATOM 2489 C CA . ASP A 1 305 ? -23.307 -6.913 7.072 1.00 75.50 305 ASP A CA 1
ATOM 2490 C C . ASP A 1 305 ? -24.417 -5.917 6.689 1.00 75.50 305 ASP A C 1
ATOM 2492 O O . ASP A 1 305 ? -24.413 -5.341 5.604 1.00 75.50 305 ASP A O 1
ATOM 2496 N N . HIS A 1 306 ? -25.380 -5.685 7.581 1.00 75.69 306 HIS A N 1
ATOM 2497 C CA . HIS A 1 306 ? -26.482 -4.750 7.368 1.00 75.69 306 HIS A CA 1
ATOM 2498 C C . HIS A 1 306 ? -26.308 -3.421 8.104 1.00 75.69 306 HIS A C 1
ATOM 2500 O O . HIS A 1 306 ? -27.055 -2.479 7.835 1.00 75.69 306 HIS A O 1
ATOM 2506 N N . THR A 1 307 ? -25.339 -3.302 9.016 1.00 79.50 307 THR A N 1
ATOM 2507 C CA . THR A 1 307 ? -25.103 -2.029 9.704 1.00 79.50 307 THR A CA 1
ATOM 2508 C C . THR A 1 307 ? -24.400 -1.052 8.776 1.00 79.50 307 THR A C 1
ATOM 2510 O O . THR A 1 307 ? -23.442 -1.410 8.088 1.00 79.50 307 THR A O 1
ATOM 2513 N N . ALA A 1 308 ? -24.862 0.197 8.791 1.00 86.94 308 ALA A N 1
ATOM 2514 C CA . ALA A 1 308 ? -24.258 1.312 8.066 1.00 86.94 308 ALA A CA 1
ATOM 2515 C C . ALA A 1 308 ? -23.053 1.920 8.812 1.00 86.94 308 ALA A C 1
ATOM 2517 O O . ALA A 1 308 ? -22.705 3.067 8.567 1.00 86.94 308 ALA A O 1
ATOM 2518 N N . VAL A 1 309 ? -22.455 1.168 9.743 1.00 89.75 309 VAL A N 1
ATOM 2519 C CA . VAL A 1 309 ? -21.439 1.643 10.686 1.00 89.75 309 VAL A CA 1
ATOM 2520 C C . VAL A 1 309 ? -20.247 0.693 10.685 1.00 89.75 309 VAL A C 1
ATOM 2522 O O . VAL A 1 309 ? -20.424 -0.531 10.719 1.00 89.75 309 VAL A O 1
ATOM 2525 N N . VAL A 1 310 ? -19.048 1.268 10.697 1.00 90.06 310 VAL A N 1
ATOM 2526 C CA . VAL A 1 310 ? -17.776 0.608 10.987 1.00 90.06 310 VAL A CA 1
ATOM 2527 C C . VAL A 1 310 ? -17.258 1.134 12.317 1.00 90.06 310 VAL A C 1
ATOM 2529 O O . VAL A 1 310 ? -17.119 2.341 12.512 1.00 90.06 310 VAL A O 1
ATOM 2532 N N . ILE A 1 311 ? -16.966 0.215 13.231 1.00 89.31 311 ILE A N 1
ATOM 2533 C CA . ILE A 1 311 ? -16.392 0.522 14.534 1.00 89.31 311 ILE A CA 1
ATOM 2534 C C . ILE A 1 311 ? -14.877 0.366 14.444 1.00 89.31 311 ILE A C 1
ATOM 2536 O O . ILE A 1 311 ? -14.380 -0.700 14.079 1.00 89.31 311 ILE A O 1
ATOM 2540 N N . LEU A 1 312 ? -14.152 1.421 14.796 1.00 90.00 312 LEU A N 1
ATOM 2541 C CA . LEU A 1 312 ? -12.706 1.415 14.949 1.00 90.00 312 LEU A CA 1
ATOM 2542 C C . LEU A 1 312 ? -12.357 1.224 16.420 1.00 90.00 312 LEU A C 1
ATOM 2544 O O . LEU A 1 312 ? -12.694 2.057 17.258 1.00 90.00 312 LEU A O 1
ATOM 2548 N N . THR A 1 313 ? -11.660 0.145 16.745 1.00 89.12 313 THR A N 1
ATOM 2549 C CA . THR A 1 313 ? -11.190 -0.112 18.106 1.00 89.12 313 THR A CA 1
ATOM 2550 C C . THR A 1 313 ? -9.690 0.075 18.162 1.00 89.12 313 THR A C 1
ATOM 2552 O O . THR A 1 313 ? -8.947 -0.744 17.618 1.00 89.12 313 THR A O 1
ATOM 2555 N N . ALA A 1 314 ? -9.256 1.152 18.820 1.00 87.12 314 ALA A N 1
ATOM 2556 C CA . ALA A 1 314 ? -7.857 1.348 19.169 1.00 87.12 314 ALA A CA 1
ATOM 2557 C C . ALA A 1 314 ? -7.415 0.213 20.100 1.00 87.12 314 ALA A C 1
ATOM 2559 O O . ALA A 1 314 ? -8.068 -0.077 21.102 1.00 87.12 314 ALA A O 1
ATOM 2560 N N . LEU A 1 315 ? -6.327 -0.451 19.730 1.00 87.31 315 LEU A N 1
ATOM 2561 C CA . LEU A 1 315 ? -5.750 -1.563 20.477 1.00 87.31 315 LEU A CA 1
ATOM 2562 C C . LEU A 1 315 ? -4.552 -1.095 21.292 1.00 87.31 315 LEU A C 1
ATOM 2564 O O . LEU A 1 315 ? -4.414 -1.465 22.454 1.00 87.31 315 LEU A O 1
ATOM 2568 N N . SER A 1 316 ? -3.707 -0.266 20.686 1.00 86.25 316 SER A N 1
ATOM 2569 C CA . SER A 1 316 ? -2.538 0.305 21.336 1.00 86.25 316 SER A CA 1
ATOM 2570 C C . SER A 1 316 ? -2.120 1.607 20.663 1.00 86.25 316 SER A C 1
ATOM 2572 O O . SER A 1 316 ? -2.398 1.849 19.484 1.00 86.25 316 SER A O 1
ATOM 2574 N N . VAL A 1 317 ? -1.465 2.455 21.450 1.00 86.62 317 VAL A N 1
ATOM 2575 C CA . VAL A 1 317 ? -0.835 3.692 20.998 1.00 86.62 317 VAL A CA 1
ATOM 2576 C C . VAL A 1 317 ? 0.600 3.657 21.482 1.00 86.62 317 VAL A C 1
ATOM 2578 O O . VAL A 1 317 ? 0.848 3.511 22.679 1.00 86.62 317 VAL A O 1
ATOM 2581 N N . HIS A 1 318 ? 1.532 3.805 20.553 1.00 87.62 318 HIS A N 1
ATOM 2582 C CA . HIS A 1 318 ? 2.958 3.858 20.842 1.00 87.62 318 HIS A CA 1
ATOM 2583 C C . HIS A 1 318 ? 3.567 5.120 20.258 1.00 87.62 318 HIS A C 1
ATOM 2585 O O . HIS A 1 318 ? 3.053 5.668 19.284 1.00 87.62 318 HIS A O 1
ATOM 2591 N N . SER A 1 319 ? 4.679 5.572 20.830 1.00 87.06 319 SER A N 1
ATOM 2592 C CA . SER A 1 319 ? 5.435 6.696 20.290 1.00 87.06 319 SER A CA 1
ATOM 2593 C C . SER A 1 319 ? 6.934 6.503 20.441 1.00 87.06 319 SER A C 1
ATOM 2595 O O . SER A 1 319 ? 7.415 5.903 21.403 1.00 87.06 319 SER A O 1
ATOM 2597 N N . THR A 1 320 ? 7.688 6.998 19.465 1.00 85.81 320 THR A N 1
ATOM 2598 C CA . THR A 1 320 ? 9.149 6.934 19.456 1.00 85.81 320 THR A CA 1
ATOM 2599 C C . THR A 1 320 ? 9.750 8.214 18.900 1.00 85.81 320 THR A C 1
ATOM 2601 O O . THR A 1 320 ? 9.128 8.903 18.095 1.00 85.81 320 THR A O 1
ATOM 2604 N N . VAL A 1 321 ? 10.972 8.532 19.323 1.00 85.44 321 VAL A N 1
ATOM 2605 C CA . VAL A 1 321 ? 11.675 9.748 18.904 1.00 85.44 321 VAL A CA 1
ATOM 2606 C C . VAL A 1 321 ? 12.735 9.417 17.857 1.00 85.44 321 VAL A C 1
ATOM 2608 O O . VAL A 1 321 ? 13.727 8.727 18.128 1.00 85.44 321 VAL A O 1
ATOM 2611 N N . LEU A 1 322 ? 12.554 9.978 16.668 1.00 78.69 322 LEU A N 1
ATOM 2612 C CA . LEU A 1 322 ? 13.511 9.982 15.577 1.00 78.69 322 LEU A CA 1
ATOM 2613 C C . LEU A 1 322 ? 14.073 11.403 15.404 1.00 78.69 322 LEU A C 1
ATOM 2615 O O . LEU A 1 322 ? 13.383 12.290 14.922 1.00 78.69 322 LEU A O 1
ATOM 2619 N N . ALA A 1 323 ? 15.309 11.638 15.846 1.00 67.44 323 ALA A N 1
ATOM 2620 C CA . ALA A 1 323 ? 15.941 12.957 15.763 1.00 67.44 323 ALA A CA 1
ATOM 2621 C C . ALA A 1 323 ? 16.301 13.344 14.314 1.00 67.44 323 ALA A C 1
ATOM 2623 O O . ALA A 1 323 ? 16.646 12.464 13.530 1.00 67.44 323 ALA A O 1
ATOM 2624 N N . ASP A 1 324 ? 16.280 14.652 14.026 1.00 62.09 324 ASP A N 1
ATOM 2625 C CA . ASP A 1 324 ? 16.838 15.302 12.827 1.00 62.09 324 ASP A CA 1
ATOM 2626 C C . ASP A 1 324 ? 16.353 14.730 11.481 1.00 62.09 324 ASP A C 1
ATOM 2628 O O . ASP A 1 324 ? 17.141 14.178 10.713 1.00 62.09 324 ASP A O 1
ATOM 2632 N N . ILE A 1 325 ? 15.051 14.862 11.187 1.00 62.66 325 ILE A N 1
ATOM 2633 C CA . ILE A 1 325 ? 14.451 14.358 9.941 1.00 62.66 325 ILE A CA 1
ATOM 2634 C C . ILE A 1 325 ? 13.746 15.463 9.158 1.00 62.66 325 ILE A C 1
ATOM 2636 O O . ILE A 1 325 ? 12.974 16.233 9.728 1.00 62.66 325 ILE A O 1
ATOM 2640 N N . ASN A 1 326 ? 13.954 15.460 7.838 1.00 60.16 326 ASN A N 1
ATOM 2641 C CA . ASN A 1 326 ? 13.302 16.371 6.896 1.00 60.16 326 ASN A CA 1
ATOM 2642 C C . ASN A 1 326 ? 12.044 15.776 6.231 1.00 60.16 326 ASN A C 1
ATOM 2644 O O . ASN A 1 326 ? 11.117 16.519 5.922 1.00 60.16 326 ASN A O 1
ATOM 2648 N N . ALA A 1 327 ? 11.996 14.456 6.019 1.00 65.06 327 ALA A N 1
ATOM 2649 C CA . ALA A 1 327 ? 10.851 13.744 5.440 1.00 65.06 327 ALA A CA 1
ATOM 2650 C C . ALA A 1 327 ? 10.794 12.288 5.925 1.00 65.06 327 ALA A C 1
ATOM 2652 O O . ALA A 1 327 ? 11.842 11.688 6.194 1.00 65.06 327 ALA A O 1
ATOM 2653 N N . VAL A 1 328 ? 9.582 11.730 6.033 1.00 65.75 328 VAL A N 1
ATOM 2654 C CA . VAL A 1 328 ? 9.336 10.378 6.551 1.00 65.75 328 VAL A CA 1
ATOM 2655 C C . VAL A 1 328 ? 8.365 9.613 5.657 1.00 65.75 328 VAL A C 1
ATOM 2657 O O . VAL A 1 328 ? 7.266 10.091 5.400 1.00 65.75 328 VAL A O 1
ATOM 2660 N N . ASP A 1 329 ? 8.730 8.386 5.285 1.00 74.75 329 ASP A N 1
ATOM 2661 C CA . ASP A 1 329 ? 7.809 7.413 4.686 1.00 74.75 329 ASP A CA 1
ATOM 2662 C C . ASP A 1 329 ? 7.767 6.118 5.493 1.00 74.75 329 ASP A C 1
ATOM 2664 O O . ASP A 1 329 ? 8.751 5.726 6.128 1.00 74.75 329 ASP A O 1
ATOM 2668 N N . TYR A 1 330 ? 6.641 5.411 5.416 1.00 76.75 330 TYR A N 1
ATOM 2669 C CA . TYR A 1 330 ? 6.369 4.222 6.220 1.00 76.75 330 TYR A CA 1
ATOM 2670 C C . TYR A 1 330 ? 6.108 2.996 5.347 1.00 76.75 330 TYR A C 1
ATOM 2672 O O . TYR A 1 330 ? 5.431 3.078 4.323 1.00 76.75 330 TYR A O 1
ATOM 2680 N N . LEU A 1 331 ? 6.604 1.838 5.784 1.00 77.31 331 LEU A N 1
ATOM 2681 C CA . LEU A 1 331 ? 6.299 0.547 5.179 1.00 77.31 331 LEU A CA 1
ATOM 2682 C C . LEU A 1 331 ? 6.092 -0.544 6.236 1.00 77.31 331 LEU A C 1
ATOM 2684 O O . LEU A 1 331 ? 7.039 -0.862 6.957 1.00 77.31 331 LEU A O 1
ATOM 2688 N N . PRO A 1 332 ? 4.934 -1.223 6.275 1.00 71.06 332 PRO A N 1
ATOM 2689 C CA . PRO A 1 332 ? 4.803 -2.453 7.047 1.00 71.06 332 PRO A CA 1
ATOM 2690 C C . PRO A 1 332 ? 5.531 -3.637 6.382 1.00 71.06 332 PRO A C 1
ATOM 2692 O O . PRO A 1 332 ? 5.380 -3.910 5.185 1.00 71.06 332 PRO A O 1
ATOM 2695 N N . ILE A 1 333 ? 6.286 -4.386 7.185 1.00 70.56 333 ILE A N 1
ATOM 2696 C CA . ILE A 1 333 ? 6.841 -5.698 6.845 1.00 70.56 333 ILE A CA 1
ATOM 2697 C C . ILE A 1 333 ? 6.024 -6.754 7.592 1.00 70.56 333 ILE A C 1
ATOM 2699 O O . ILE A 1 333 ? 5.887 -6.692 8.817 1.00 70.56 333 ILE A O 1
ATOM 2703 N N . CYS A 1 334 ? 5.506 -7.718 6.834 1.00 56.00 334 CYS A N 1
ATOM 2704 C CA . CYS A 1 334 ? 4.750 -8.859 7.341 1.00 56.00 334 CYS A CA 1
ATOM 2705 C C . CYS A 1 334 ? 5.626 -10.108 7.411 1.00 56.00 334 CYS A C 1
ATOM 2707 O O . CYS A 1 334 ? 6.380 -10.339 6.437 1.00 56.00 334 CYS A O 1
#

Foldseek 3Di:
DPPPKDKWKKKKKFWDAWDWDDDPPDPDTQTKIKIAIKMWIWIDDPLDTDIDIRGSVAPIAIARFDFFDWADDAQKIKGFAGDDPVCVPPVVPDPDDPPDPHDYEDGMWMWRNPDPPTDIDYWDHDPQAPHWLWDDFPQKIWTCHFQDLFIWIFNHRPDDPTDTDTQQADPPAPSNVARGWDPHWDDDRVVCWIWIDGPQWIKTQNRVVSDIDTQDHRNDDDANAWDDLDVQWIWGAHLVQQQDIWIARSVVRDIAAEEEVVPDPCSPDRFDYWDAIPPSKIWTWDDDPQQKIKIFIWHWDDPDPPHSYIYIYTPDMDMDGGPDGDDMDMYIDD

Secondary structure (DSSP, 8-state):
--PPPEEEEEEEEEEEEEEEEEETTEEEEEEEEEEEEEEEEEEEETTEEEEEEETT-S--EEESSS-PEEEEETTEEEEE----GGGTTTGGG-PPPTT----B-SSEEEEESSSSS---EEPP--TT-SS--EEEETTEEEE--SS-SS-EEES-TTSTT---EEPPPPTT-GGGG-S--EEEEEEETTTTEEEEEETTEEEEEETTTTEEEEEEET-----SEEEEEETTEEEEE-TTSTT-EEEEETTTTEEEEEEESS--S-TT----EEEEEGGGEEEEEEEETTTEEEEEEEEEE-SSTT-SEEEEEEEEEEEEE--S-S-EEEEEE-

Radius of gyration: 20.88 Å; chains: 1; bounding box: 64×46×53 Å

pLDDT: mean 78.05, std 14.34, range [39.88, 95.56]

Organism: NCBI:txid360622

Sequence (334 aa):
MSGKESRIRIVIRTEHDEVERHDEDDESKKEFRRYEFHMVEFKEEGEREEMELHKNWLPPLLSRTADGVMFSLGESMFIVGGVCDSVHESLQLLKPPPHRRHLYYKGGAKINLVNEHQKWEPVPYTNDSWNAICVPLLGKLYNFGIMALRPKVLDNPYCIGGHWKDLPLPEHSPLNSQSEYSIPVVADPYNSRILIHSSSTLYALYPEDNKCECLVPQFFSWPEGIVFAAPDLLLLHDSSYPTSLLAYDLATRKFLEVVWSPSPDVADFVYDVLFSLPNQLLCFAYFLPYSTVYFIKFRAQRPSDHTAVVILTALSVHSTVLADINAVDYLPIC